Protein AF-0000000074026640 (afdb_homodimer)

Structure (mmCIF, N/CA/C/O backbone):
data_AF-0000000074026640-model_v1
#
loop_
_entity.id
_entity.type
_entity.pdbx_description
1 polymer 'Winged helix-turn-helix DNA-binding'
#
loop_
_atom_site.group_PDB
_atom_site.id
_atom_site.type_symbol
_atom_site.label_atom_id
_atom_site.label_alt_id
_atom_site.label_comp_id
_atom_site.label_asym_id
_atom_site.label_entity_id
_atom_site.label_seq_id
_atom_site.pdbx_PDB_ins_code
_atom_site.Cartn_x
_atom_site.Cartn_y
_atom_site.Cartn_z
_atom_site.occupancy
_atom_site.B_iso_or_equiv
_atom_site.auth_seq_id
_atom_site.auth_comp_id
_atom_site.auth_asym_id
_atom_site.auth_atom_id
_atom_site.pdbx_PDB_model_num
ATOM 1 N N . MET A 1 1 ? -10.516 0.017 3.203 1 61.81 1 MET A N 1
ATOM 2 C CA . MET A 1 1 ? -10.031 1.392 3.289 1 61.81 1 MET A CA 1
ATOM 3 C C . MET A 1 1 ? -10.75 2.154 4.395 1 61.81 1 MET A C 1
ATOM 5 O O . MET A 1 1 ? -11.93 1.908 4.66 1 61.81 1 MET A O 1
ATOM 9 N N . ASP A 1 2 ? -9.953 2.822 5.281 1 79 2 ASP A N 1
ATOM 10 C CA . ASP A 1 2 ? -10.562 3.553 6.387 1 79 2 ASP A CA 1
ATOM 11 C C . ASP A 1 2 ? -11.367 4.746 5.871 1 79 2 ASP A C 1
ATOM 13 O O . ASP A 1 2 ? -10.797 5.75 5.445 1 79 2 ASP A O 1
ATOM 17 N N . LYS A 1 3 ? -12.695 4.566 5.668 1 86.69 3 LYS A N 1
ATOM 18 C CA . LYS A 1 3 ? -13.648 5.547 5.164 1 86.69 3 LYS A CA 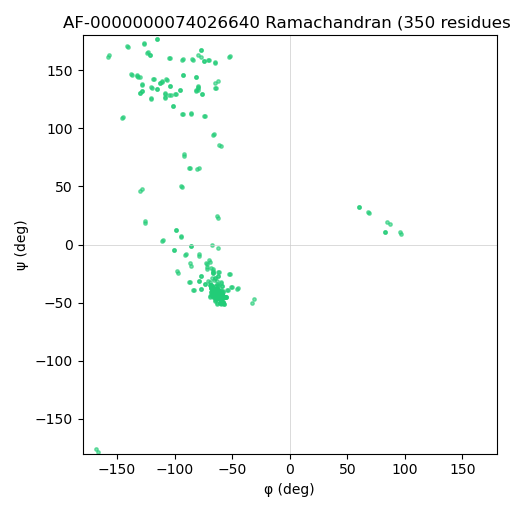1
ATOM 19 C C . LYS A 1 3 ? -13.539 6.863 5.93 1 86.69 3 LYS A C 1
ATOM 21 O O . LYS A 1 3 ? -13.656 7.941 5.34 1 86.69 3 LYS A O 1
ATOM 26 N N . GLU A 1 4 ? -13.305 6.727 7.141 1 92.06 4 GLU A N 1
ATOM 27 C CA . GLU A 1 4 ? -13.18 7.926 7.965 1 92.06 4 GLU A CA 1
ATOM 28 C C . GLU A 1 4 ? -11.945 8.742 7.57 1 92.06 4 GLU A C 1
ATOM 30 O O . GLU A 1 4 ? -12 9.969 7.535 1 92.06 4 GLU A O 1
ATOM 35 N N . TYR A 1 5 ? -10.922 7.992 7.25 1 93.94 5 TYR A N 1
ATOM 36 C CA . TYR A 1 5 ? -9.711 8.672 6.812 1 93.94 5 TYR A CA 1
ATOM 37 C C . TYR A 1 5 ? -9.969 9.484 5.547 1 93.94 5 TYR A C 1
ATOM 39 O O . TYR A 1 5 ? -9.57 10.648 5.457 1 93.94 5 TYR A O 1
ATOM 47 N N . ILE A 1 6 ? -10.625 8.898 4.621 1 92.88 6 ILE A N 1
ATOM 48 C CA . ILE A 1 6 ? -10.867 9.547 3.338 1 92.88 6 ILE A CA 1
ATOM 49 C C . ILE A 1 6 ? -11.719 10.797 3.541 1 92.88 6 ILE A C 1
ATOM 51 O O . ILE A 1 6 ? -11.453 11.836 2.932 1 92.88 6 ILE A O 1
ATOM 55 N N . ILE A 1 7 ? -12.625 10.672 4.383 1 95.88 7 ILE A N 1
ATOM 56 C CA . ILE A 1 7 ? -13.5 11.805 4.648 1 95.88 7 ILE A CA 1
ATOM 57 C C . ILE A 1 7 ? -12.695 12.945 5.266 1 95.88 7 ILE A C 1
ATOM 59 O O . ILE A 1 7 ? -12.789 14.094 4.816 1 95.88 7 ILE A O 1
ATOM 63 N N . LEU A 1 8 ? -11.906 12.609 6.254 1 96.62 8 LEU A N 1
ATOM 64 C CA . LEU A 1 8 ? -11.078 13.625 6.898 1 96.62 8 LEU A CA 1
ATOM 65 C C . LEU A 1 8 ? -10.125 14.266 5.898 1 96.62 8 LEU A C 1
ATOM 67 O O . LEU A 1 8 ? -9.938 15.484 5.902 1 96.62 8 LEU A O 1
ATOM 71 N N . GLU A 1 9 ? -9.602 13.43 5.07 1 95.12 9 GLU A N 1
ATOM 72 C CA . GLU A 1 9 ? -8.648 13.898 4.07 1 95.12 9 GLU A CA 1
ATOM 73 C C . GLU A 1 9 ? -9.32 14.828 3.059 1 95.12 9 GLU A C 1
ATOM 75 O O . GLU A 1 9 ? -8.789 15.891 2.738 1 95.12 9 GLU A O 1
ATOM 80 N N . LYS A 1 10 ? -10.461 14.453 2.59 1 96 10 LYS A N 1
ATOM 81 C CA . LYS A 1 10 ? -11.156 15.227 1.562 1 96 10 LYS A CA 1
ATOM 82 C C . LYS A 1 10 ? -11.648 16.562 2.113 1 96 10 LYS A C 1
ATOM 84 O O . LYS A 1 10 ? -11.562 17.594 1.433 1 96 10 LYS A O 1
ATOM 89 N N . ILE A 1 11 ? -12.086 16.562 3.34 1 96.62 11 ILE A N 1
ATOM 90 C CA . ILE A 1 11 ? -12.523 17.797 3.982 1 96.62 11 ILE A CA 1
ATOM 91 C C . ILE A 1 11 ? -11.336 18.719 4.18 1 96.62 11 ILE A C 1
ATOM 93 O O . ILE A 1 11 ? -11.438 19.938 3.969 1 96.62 11 ILE A O 1
ATOM 97 N N . ASN A 1 12 ? -10.281 18.094 4.609 1 95.69 12 ASN A N 1
ATOM 98 C CA . ASN A 1 12 ? -9.07 18.891 4.801 1 95.69 12 ASN A CA 1
ATOM 99 C C . ASN A 1 12 ? -8.633 19.562 3.5 1 95.69 12 ASN A C 1
ATOM 101 O O . ASN A 1 12 ? -8.133 20.688 3.514 1 95.69 12 ASN A O 1
ATOM 105 N N . GLU A 1 13 ? -8.797 18.938 2.404 1 94.12 13 GLU A N 1
ATOM 106 C CA . GLU A 1 13 ? -8.383 19.422 1.091 1 94.12 13 GLU A CA 1
ATOM 107 C C . GLU A 1 13 ? -9.352 20.484 0.565 1 94.12 13 GLU A C 1
ATOM 109 O O . GLU A 1 13 ? -8.945 21.406 -0.138 1 94.12 13 GLU A O 1
ATOM 114 N N . ASN A 1 14 ? -10.555 20.219 0.846 1 95.38 14 ASN A N 1
ATOM 115 C CA . ASN A 1 14 ? -11.602 21.109 0.341 1 95.38 14 ASN A CA 1
ATOM 116 C C . ASN A 1 14 ? -12.758 21.234 1.33 1 95.38 14 ASN A C 1
ATOM 118 O O . ASN A 1 14 ? -13.625 20.359 1.391 1 95.38 14 ASN A O 1
ATOM 122 N N . GLN A 1 15 ? -12.867 22.375 1.933 1 95.56 15 GLN A N 1
ATOM 123 C CA . GLN A 1 15 ? -13.867 22.609 2.977 1 95.56 15 GLN A CA 1
ATOM 124 C C . GLN A 1 15 ? -15.273 22.688 2.389 1 95.56 15 GLN A C 1
ATOM 126 O O . GLN A 1 15 ? -16.266 22.531 3.107 1 95.56 15 GLN A O 1
ATOM 131 N N . ASN A 1 16 ? -15.359 22.938 1.126 1 95.31 16 ASN A N 1
ATOM 132 C CA . ASN A 1 16 ? -16.656 23.156 0.497 1 95.31 16 ASN A CA 1
ATOM 133 C C . ASN A 1 16 ? -17.156 21.891 -0.206 1 95.31 16 ASN A C 1
ATOM 135 O O . ASN A 1 16 ? -18.078 21.938 -1.009 1 95.31 16 ASN A O 1
ATOM 139 N N . ILE A 1 17 ? -16.531 20.844 0.076 1 95.75 17 ILE A N 1
ATOM 140 C CA . ILE A 1 17 ? -16.922 19.594 -0.555 1 95.75 17 ILE A CA 1
ATOM 141 C C . ILE A 1 17 ? -18.328 19.203 -0.106 1 95.75 17 ILE A C 1
ATOM 143 O O . ILE A 1 17 ? -18.672 19.312 1.075 1 95.75 17 ILE A O 1
ATOM 147 N N . SER A 1 18 ? -19.156 18.797 -1.006 1 94.25 18 SER A N 1
ATOM 148 C CA . SER A 1 18 ? -20.516 18.391 -0.689 1 94.25 18 SER A CA 1
ATOM 149 C C . SER A 1 18 ? -20.578 16.938 -0.251 1 94.25 18 SER A C 1
ATOM 151 O O . SER A 1 18 ? -19.641 16.172 -0.5 1 94.25 18 SER A O 1
ATOM 153 N N . GLN A 1 19 ? -21.672 16.594 0.451 1 94.69 19 GLN A N 1
ATOM 154 C CA . GLN A 1 19 ? -21.859 15.211 0.854 1 94.69 19 GLN A CA 1
ATOM 155 C C . GLN A 1 19 ? -21.906 14.289 -0.36 1 94.69 19 GLN A C 1
ATOM 157 O O . GLN A 1 19 ? -21.438 13.148 -0.306 1 94.69 19 GLN A O 1
ATOM 162 N N . ARG A 1 20 ? -22.422 14.789 -1.452 1 95.06 20 ARG A N 1
ATOM 163 C CA . ARG A 1 20 ? -22.5 14 -2.68 1 95.06 20 ARG A CA 1
ATOM 164 C C . ARG A 1 20 ? -21.125 13.742 -3.256 1 95.06 20 ARG A C 1
ATOM 166 O O . ARG A 1 20 ? -20.828 12.633 -3.709 1 95.06 20 ARG A O 1
ATOM 173 N N . GLN A 1 21 ? -20.312 14.727 -3.264 1 95.75 21 GLN A N 1
ATOM 174 C CA . GLN A 1 21 ? -18.938 14.562 -3.729 1 95.75 21 GLN A CA 1
ATOM 175 C C . GLN A 1 21 ? -18.172 13.586 -2.844 1 95.75 21 GLN A C 1
ATOM 177 O O . GLN A 1 21 ? -17.391 12.781 -3.342 1 95.75 21 GLN A O 1
ATOM 182 N N . LEU A 1 22 ? -18.359 13.664 -1.585 1 95.81 22 LEU A N 1
ATOM 183 C CA . LEU A 1 22 ? -17.734 12.727 -0.655 1 95.81 22 LEU A CA 1
ATOM 184 C C . LEU A 1 22 ? -18.156 11.297 -0.956 1 95.81 22 LEU A C 1
ATOM 186 O O . LEU A 1 22 ? -17.328 10.383 -0.934 1 95.81 22 LEU A O 1
ATOM 190 N N . ALA A 1 23 ? -19.438 11.148 -1.219 1 95.44 23 ALA A N 1
ATOM 191 C CA . ALA A 1 23 ? -19.969 9.828 -1.565 1 95.44 23 ALA A CA 1
ATOM 192 C C . ALA A 1 23 ? -19.281 9.281 -2.811 1 95.44 23 ALA A C 1
ATOM 194 O O . ALA A 1 23 ? -18.844 8.125 -2.824 1 95.44 23 ALA A O 1
ATOM 195 N N . GLN A 1 24 ? -19.109 10.086 -3.781 1 93.62 24 GLN A N 1
ATOM 196 C CA . GLN A 1 24 ? -18.453 9.688 -5.027 1 93.62 24 GLN A CA 1
ATOM 197 C C . GLN A 1 24 ? -17 9.312 -4.789 1 93.62 24 GLN A C 1
ATOM 199 O O . GLN A 1 24 ? -16.531 8.289 -5.285 1 93.62 24 GLN A O 1
ATOM 204 N N . LYS A 1 25 ? -16.359 10.031 -3.984 1 90.62 25 LYS A N 1
ATOM 205 C CA . LYS A 1 25 ? -14.922 9.844 -3.768 1 90.62 25 LYS A CA 1
ATOM 206 C C . LYS A 1 25 ? -14.656 8.633 -2.877 1 90.62 25 LYS A C 1
ATOM 208 O O . LYS A 1 25 ? -13.594 8.008 -2.979 1 90.62 25 LYS A O 1
ATOM 213 N N . THR A 1 26 ? -15.602 8.305 -2.039 1 89.88 26 THR A N 1
ATOM 214 C CA . THR A 1 26 ? -15.398 7.207 -1.1 1 89.88 26 THR A CA 1
ATOM 215 C C . THR A 1 26 ? -16.016 5.922 -1.63 1 89.88 26 THR A C 1
ATOM 217 O O . THR A 1 26 ? -15.719 4.828 -1.146 1 89.88 26 THR A O 1
ATOM 220 N N . GLY A 1 27 ? -16.984 6.066 -2.486 1 87.88 27 GLY A N 1
ATOM 221 C CA . GLY A 1 27 ? -17.75 4.922 -2.965 1 87.88 27 GLY A CA 1
ATOM 222 C C . GLY A 1 27 ? -18.859 4.504 -2.023 1 87.88 27 GLY A C 1
ATOM 223 O O . GLY A 1 27 ? -19.438 3.424 -2.172 1 87.88 27 GLY A O 1
ATOM 224 N N . LEU A 1 28 ? -19.125 5.289 -1.075 1 91.5 28 LEU A N 1
ATOM 225 C CA . LEU A 1 28 ? -20.203 5.023 -0.127 1 91.5 28 LEU A CA 1
ATOM 226 C C . LEU A 1 28 ? -21.5 5.684 -0.582 1 91.5 28 LEU A C 1
ATOM 228 O O . LEU A 1 28 ? -21.484 6.594 -1.41 1 91.5 28 LEU A O 1
ATOM 232 N N . SER A 1 29 ? -22.516 5.152 -0.038 1 94.12 29 SER A N 1
ATOM 233 C CA . SER A 1 29 ? -23.812 5.781 -0.317 1 94.12 29 SER A CA 1
ATOM 234 C C . SER A 1 29 ? -23.922 7.129 0.386 1 94.12 29 SER A C 1
ATOM 236 O O . SER A 1 29 ? -23.219 7.395 1.357 1 94.12 29 SER A O 1
ATOM 238 N N . LEU A 1 30 ? -24.828 7.926 -0.165 1 95.31 30 LEU A N 1
ATOM 239 C CA . LEU A 1 30 ? -25.109 9.203 0.473 1 95.31 30 LEU A CA 1
ATOM 240 C C . LEU A 1 30 ? -25.562 9.008 1.914 1 95.31 30 LEU A C 1
ATOM 242 O O . LEU A 1 30 ? -25.188 9.773 2.801 1 95.31 30 LEU A O 1
ATOM 246 N N . GLY A 1 31 ? -26.359 8.039 2.137 1 96.56 31 GLY A N 1
ATOM 247 C CA . GLY A 1 31 ? -26.828 7.723 3.48 1 96.56 31 GLY A CA 1
ATOM 248 C C . GLY A 1 31 ? -25.688 7.406 4.438 1 96.56 31 GLY A C 1
ATOM 249 O O . GLY A 1 31 ? -25.672 7.879 5.574 1 96.56 31 GLY A O 1
ATOM 250 N N . SER A 1 32 ? -24.75 6.668 3.98 1 94.62 32 SER A N 1
ATOM 251 C CA . SER A 1 32 ? -23.594 6.305 4.793 1 94.62 32 SER A CA 1
ATOM 252 C C . SER A 1 32 ? -22.75 7.527 5.121 1 94.62 32 SER A C 1
ATOM 254 O O . SER A 1 32 ? -22.266 7.668 6.242 1 94.62 32 SER A O 1
ATOM 256 N N . ILE A 1 33 ? -22.578 8.352 4.152 1 96.69 33 ILE A N 1
ATOM 257 C CA . ILE A 1 33 ? -21.797 9.57 4.34 1 96.69 33 ILE A CA 1
ATOM 258 C C . ILE A 1 33 ? -22.453 10.445 5.402 1 96.69 33 ILE A C 1
ATOM 260 O O . ILE A 1 33 ? -21.781 10.961 6.301 1 96.69 33 ILE A O 1
ATOM 264 N N . ASN A 1 34 ? -23.75 10.594 5.32 1 95.81 34 ASN A N 1
ATOM 265 C CA . ASN A 1 34 ? -24.484 11.398 6.297 1 95.81 34 ASN A CA 1
ATOM 266 C C . ASN A 1 34 ? -24.297 10.875 7.715 1 95.81 34 ASN A C 1
ATOM 268 O O . ASN A 1 34 ? -24.047 11.641 8.641 1 95.81 34 ASN A O 1
ATOM 272 N N . ILE A 1 35 ? -24.391 9.672 7.754 1 96.62 35 ILE A N 1
ATOM 273 C CA . ILE A 1 35 ? -24.266 9.039 9.062 1 96.62 35 ILE A CA 1
ATOM 274 C C . ILE A 1 35 ? -22.844 9.25 9.602 1 96.62 35 ILE A C 1
ATOM 276 O O . ILE A 1 35 ? -22.672 9.617 10.766 1 96.62 35 ILE A O 1
ATOM 280 N N . LEU A 1 36 ? -21.859 9.07 8.805 1 96.5 36 LEU A N 1
ATOM 281 C CA . LEU A 1 36 ? -20.469 9.203 9.211 1 96.5 36 LEU A CA 1
ATOM 282 C C . LEU A 1 36 ? -20.141 10.648 9.578 1 96.5 36 LEU A C 1
ATOM 284 O O . LEU A 1 36 ? -19.453 10.898 10.57 1 96.5 36 LEU A O 1
ATOM 288 N N . LEU A 1 37 ? -20.641 11.523 8.789 1 97.19 37 LEU A N 1
ATOM 289 C CA . LEU A 1 37 ? -20.391 12.93 9.07 1 97.19 37 LEU A CA 1
ATOM 290 C C . LEU A 1 37 ? -21 13.336 10.406 1 97.19 37 LEU A C 1
ATOM 292 O O . LEU A 1 37 ? -20.359 14.016 11.211 1 97.19 37 LEU A O 1
ATOM 296 N N . LYS A 1 38 ? -22.188 12.938 10.617 1 97.06 38 LYS A N 1
ATOM 297 C CA . LYS A 1 38 ? -22.844 13.242 11.891 1 97.06 38 LYS A CA 1
ATOM 298 C C . LYS A 1 38 ? -22.062 12.672 13.062 1 97.06 38 LYS A C 1
ATOM 300 O O . LYS A 1 38 ? -21.875 13.344 14.078 1 97.06 38 LYS A O 1
ATOM 305 N N . LYS A 1 39 ? -21.641 11.508 12.891 1 97.75 39 LYS A N 1
ATOM 306 C CA . LYS A 1 39 ? -20.828 10.859 13.922 1 97.75 39 LYS A CA 1
ATOM 307 C C . LYS A 1 39 ? -19.547 11.648 14.188 1 97.75 39 LYS A C 1
ATOM 309 O O . LYS A 1 39 ? -19.203 11.898 15.344 1 97.75 39 LYS A O 1
ATOM 314 N N . MET A 1 40 ? -18.891 12.078 13.156 1 98 40 MET A N 1
ATOM 315 C CA . MET A 1 40 ? -17.594 12.766 13.266 1 98 40 MET A CA 1
ATOM 316 C C . MET A 1 40 ? -17.781 14.156 13.859 1 98 40 MET A C 1
ATOM 318 O O . MET A 1 40 ? -16.922 14.648 14.586 1 98 40 MET A O 1
ATOM 322 N N . ILE A 1 41 ? -18.891 14.734 13.594 1 97.81 41 ILE A N 1
ATOM 323 C CA . ILE A 1 41 ? -19.234 16.016 14.195 1 97.81 41 ILE A CA 1
ATOM 324 C C . ILE A 1 41 ? -19.5 15.844 15.688 1 97.81 41 ILE A C 1
ATOM 326 O O . ILE A 1 41 ? -18.984 16.594 16.516 1 97.81 41 ILE A O 1
ATOM 330 N N . LYS A 1 42 ? -20.25 14.828 15.961 1 97.88 42 LYS A N 1
ATOM 331 C CA . LYS A 1 42 ? -20.578 14.531 17.359 1 97.88 42 LYS A CA 1
ATOM 332 C C . LYS A 1 42 ? -19.312 14.211 18.156 1 97.88 42 LYS A C 1
ATOM 334 O O . LYS A 1 42 ? -19.203 14.594 19.328 1 97.88 42 LYS A O 1
ATOM 339 N N . GLU A 1 43 ? -18.375 13.57 17.516 1 97.56 43 GLU A N 1
ATOM 340 C CA . GLU A 1 43 ? -17.125 13.195 18.156 1 97.56 43 GLU A CA 1
ATOM 341 C C . GLU A 1 43 ? -16.172 14.383 18.25 1 97.56 43 GLU A C 1
ATOM 343 O O . GLU A 1 43 ? -15.102 14.281 18.859 1 97.56 43 GLU A O 1
ATOM 348 N N . GLY A 1 44 ? -16.516 15.469 17.625 1 97.88 44 GLY A N 1
ATOM 349 C CA . GLY A 1 44 ? -15.734 16.688 17.719 1 97.88 44 GLY A CA 1
ATOM 350 C C . GLY A 1 44 ? -14.578 16.734 16.734 1 97.88 44 GLY A C 1
ATOM 351 O O . GLY A 1 44 ? -13.625 17.5 16.922 1 97.88 44 GLY A O 1
ATOM 352 N N . LEU A 1 45 ? -14.578 15.945 15.68 1 98.19 45 LEU A N 1
ATOM 353 C CA . LEU A 1 45 ? -13.508 15.898 14.695 1 98.19 45 LEU A CA 1
ATOM 354 C C . LEU A 1 45 ? -13.727 16.938 13.602 1 98.19 45 LEU A C 1
ATOM 356 O O . LEU A 1 45 ? -12.758 17.453 13.023 1 98.19 45 LEU A O 1
ATOM 360 N N . ILE A 1 46 ? -14.992 17.203 13.312 1 98.31 46 ILE A N 1
ATOM 361 C CA . ILE A 1 46 ? -15.367 18.078 12.203 1 98.31 46 ILE A CA 1
ATOM 362 C C . ILE A 1 46 ? -16.328 19.156 12.703 1 98.31 46 ILE A C 1
ATOM 364 O O . ILE A 1 46 ? -17.203 18.875 13.539 1 98.31 46 ILE A O 1
ATOM 368 N N . LYS A 1 47 ? -16.109 20.328 12.258 1 97.75 47 LYS A N 1
ATOM 369 C CA . LYS A 1 47 ? -17.078 21.422 12.445 1 97.75 47 LYS A CA 1
ATOM 370 C C . LYS A 1 47 ? -17.797 21.75 11.141 1 97.75 47 LYS A C 1
ATOM 372 O O . LYS A 1 47 ? -17.188 21.75 10.07 1 97.75 47 LYS A O 1
ATOM 377 N N . VAL A 1 48 ? -19.109 22.047 11.312 1 96.19 48 VAL A N 1
ATOM 378 C CA . VAL A 1 48 ? -19.922 22.359 10.133 1 96.19 48 VAL A CA 1
ATOM 379 C C . VAL A 1 48 ? -20.484 23.766 10.25 1 96.19 48 VAL A C 1
ATOM 381 O O . VAL A 1 48 ? -20.891 24.203 11.336 1 96.19 48 VAL A O 1
ATOM 384 N N . GLU A 1 49 ? -20.391 24.453 9.203 1 95.38 49 GLU A N 1
ATOM 385 C CA . GLU A 1 49 ? -20.938 25.812 9.156 1 95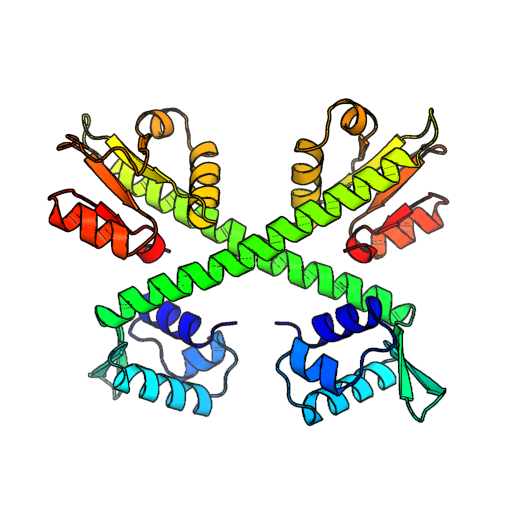.38 49 GLU A CA 1
ATOM 386 C C . GLU A 1 49 ? -21.812 26.016 7.922 1 95.38 49 GLU A C 1
ATOM 388 O O . GLU A 1 49 ? -21.5 25.5 6.844 1 95.38 49 GLU A O 1
ATOM 393 N N . ASN A 1 50 ? -22.812 26.781 8.203 1 93.75 50 ASN A N 1
ATOM 394 C CA . ASN A 1 50 ? -23.641 27.156 7.066 1 93.75 50 ASN A CA 1
ATOM 395 C C . ASN A 1 50 ? -23.016 28.281 6.25 1 93.75 50 ASN A C 1
ATOM 397 O O . ASN A 1 50 ? -22.516 29.25 6.812 1 93.75 50 ASN A O 1
ATOM 401 N N . ILE A 1 51 ? -23.062 28.047 4.945 1 92.25 51 ILE A N 1
ATOM 402 C CA . ILE A 1 51 ? -22.547 29.094 4.055 1 92.25 51 ILE A CA 1
ATOM 403 C C . ILE A 1 51 ? -23.641 29.484 3.061 1 92.25 51 ILE A C 1
ATOM 405 O O . ILE A 1 51 ? -24.672 28.812 2.953 1 92.25 51 ILE A O 1
ATOM 409 N N . PRO A 1 52 ? -23.469 30.578 2.414 1 90 52 PRO A N 1
ATOM 410 C CA . PRO A 1 52 ? -24.531 31.062 1.519 1 90 52 PRO A CA 1
ATOM 411 C C . PRO A 1 52 ? -24.969 30 0.517 1 90 52 PRO A C 1
ATOM 413 O O . PRO A 1 52 ? -24.234 29.047 0.247 1 90 52 PRO A O 1
ATOM 416 N N . ALA A 1 53 ? -26.172 30.219 -0.046 1 90.19 53 ALA A N 1
ATOM 417 C CA . ALA A 1 53 ? -26.781 29.375 -1.063 1 90.19 53 ALA A CA 1
ATOM 418 C C . ALA A 1 53 ? -27.188 28.016 -0.479 1 90.19 53 ALA A C 1
ATOM 420 O O . ALA A 1 53 ? -27.125 27 -1.169 1 90.19 53 ALA A O 1
ATOM 421 N N . ASN A 1 54 ? -27.453 28.109 0.833 1 87.81 54 ASN A N 1
ATOM 422 C CA . ASN A 1 54 ? -27.922 26.922 1.53 1 87.81 54 ASN A CA 1
ATOM 423 C C . ASN A 1 54 ? -26.906 25.781 1.456 1 87.81 54 ASN A C 1
ATOM 425 O O . ASN A 1 54 ? -27.266 24.625 1.237 1 87.81 54 ASN A O 1
ATOM 429 N N . ARG A 1 55 ? -25.641 26.188 1.423 1 90.44 55 ARG A N 1
ATOM 430 C CA . ARG A 1 55 ? -24.562 25.203 1.393 1 90.44 55 ARG A CA 1
ATOM 431 C C . ARG A 1 55 ? -23.891 25.094 2.756 1 90.44 55 ARG A C 1
ATOM 433 O O . ARG A 1 55 ? -24.125 25.906 3.645 1 90.44 55 ARG A O 1
ATOM 440 N N . VAL A 1 56 ? -23.234 24 2.914 1 94.06 56 VAL A N 1
ATOM 441 C CA . VAL A 1 56 ? -22.531 23.75 4.172 1 94.06 56 VAL A CA 1
ATOM 442 C C . VAL A 1 56 ? -21.031 23.609 3.91 1 94.06 56 VAL A C 1
ATOM 444 O O . VAL A 1 56 ? -20.625 23.125 2.854 1 94.06 56 VAL A O 1
ATOM 447 N N . ALA A 1 57 ? -20.266 24.141 4.84 1 96.69 57 ALA A N 1
ATOM 448 C CA . ALA A 1 57 ? -18.812 23.969 4.824 1 96.69 57 ALA A CA 1
ATOM 449 C C . ALA A 1 57 ? -18.359 23.109 6 1 96.69 57 ALA A C 1
ATOM 451 O O . ALA A 1 57 ? -18.906 23.203 7.102 1 96.69 57 ALA A O 1
ATOM 452 N N . TYR A 1 58 ? -17.422 22.234 5.68 1 97.62 58 TYR A N 1
ATOM 453 C CA . TYR A 1 58 ? -16.844 21.375 6.711 1 97.62 58 TYR A CA 1
ATOM 454 C C . TYR A 1 58 ? -15.398 21.75 6.996 1 97.62 58 TYR A C 1
ATOM 456 O O . TYR A 1 58 ? -14.633 22.031 6.074 1 97.62 58 TYR A O 1
ATOM 464 N N . MET A 1 59 ? -15.047 21.719 8.258 1 97.56 59 MET A N 1
ATOM 465 C CA . MET A 1 59 ? -13.664 21.984 8.656 1 97.56 59 MET A CA 1
ATOM 466 C C . MET A 1 59 ? -13.203 21 9.727 1 97.56 59 MET A C 1
ATOM 468 O O . MET A 1 59 ? -13.992 20.594 10.586 1 97.56 59 MET A O 1
ATOM 472 N N . LEU A 1 60 ? -11.945 20.703 9.625 1 97.69 60 LEU A N 1
ATOM 473 C CA . LEU A 1 60 ? -11.406 19.859 10.688 1 97.69 60 LEU A CA 1
ATOM 474 C C . LEU A 1 60 ? -11.109 20.688 11.938 1 97.69 60 LEU A C 1
ATOM 476 O O . LEU A 1 60 ? -10.625 21.812 11.844 1 97.69 60 LEU A O 1
ATOM 480 N N . THR A 1 61 ? -11.492 20.141 13.141 1 97.44 61 THR A N 1
ATOM 481 C CA . THR A 1 61 ? -11.055 20.703 14.414 1 97.44 61 THR A CA 1
ATOM 482 C C . THR A 1 61 ? -9.609 20.312 14.719 1 97.44 61 THR A C 1
ATOM 484 O O . THR A 1 61 ? -9.031 19.484 14.016 1 97.44 61 THR A O 1
ATOM 487 N N . PRO A 1 62 ? -9.047 20.969 15.703 1 94.69 62 PRO A N 1
ATOM 488 C CA . PRO A 1 62 ? -7.723 20.484 16.109 1 94.69 62 PRO A CA 1
ATOM 489 C C . PRO A 1 62 ? -7.703 19 16.453 1 94.69 62 PRO A C 1
ATOM 491 O O . PRO A 1 62 ? -6.77 18.281 16.062 1 94.69 62 PRO A O 1
ATOM 494 N N . LYS A 1 63 ? -8.703 18.594 17.062 1 96.12 63 LYS A N 1
ATOM 495 C CA . LYS A 1 63 ? -8.844 17.156 17.344 1 96.12 63 LYS A CA 1
ATOM 496 C C . LYS A 1 63 ? -8.945 16.344 16.047 1 96.12 63 LYS A C 1
ATOM 498 O O . LYS A 1 63 ? -8.375 15.266 15.953 1 96.12 63 LYS A O 1
ATOM 503 N N . GLY A 1 64 ? -9.641 16.859 15.086 1 96.75 64 GLY A N 1
ATOM 504 C CA . GLY A 1 64 ? -9.789 16.219 13.789 1 96.75 64 GLY A CA 1
ATOM 505 C C . GLY A 1 64 ? -8.484 16.109 13.023 1 96.75 64 GLY A C 1
ATOM 506 O O . GLY A 1 64 ? -8.242 15.102 12.344 1 96.75 64 GLY A O 1
ATOM 507 N N . MET A 1 65 ? -7.703 17.109 13.203 1 94.81 65 MET A N 1
ATOM 508 C CA . MET A 1 65 ? -6.406 17.109 12.539 1 94.81 65 MET A CA 1
ATOM 509 C C . MET A 1 65 ? -5.492 16.031 13.109 1 94.81 65 MET A C 1
ATOM 511 O O . MET A 1 65 ? -4.793 15.352 12.367 1 94.81 65 MET A O 1
ATOM 515 N N . VAL A 1 66 ? -5.539 15.93 14.359 1 94 66 VAL A N 1
ATOM 516 C CA . VAL A 1 66 ? -4.75 14.898 15.031 1 94 66 VAL A CA 1
ATOM 517 C C . VAL A 1 66 ? -5.234 13.516 14.609 1 94 66 VAL A C 1
ATOM 519 O O . VAL A 1 66 ? -4.426 12.641 14.281 1 94 66 VAL A O 1
ATOM 522 N N . GLU A 1 67 ? -6.523 13.359 14.562 1 95.31 67 GLU A N 1
ATOM 523 C CA . GLU A 1 67 ? -7.098 12.086 14.148 1 95.31 67 GLU A CA 1
ATOM 524 C C . GLU A 1 67 ? -6.746 11.766 12.703 1 95.31 67 GLU A C 1
ATOM 526 O O . GLU A 1 67 ? -6.418 10.625 12.375 1 95.31 67 GLU A O 1
ATOM 531 N N . LYS A 1 68 ? -6.809 12.766 11.875 1 95.75 68 LYS A N 1
ATOM 532 C CA . LYS A 1 68 ? -6.414 12.57 10.484 1 95.75 68 LYS A CA 1
ATOM 533 C C . LYS A 1 68 ? -4.965 12.094 10.391 1 95.75 68 LYS A C 1
ATOM 535 O O . LYS A 1 68 ? -4.664 11.164 9.641 1 95.75 68 LYS A O 1
ATOM 540 N N . ALA A 1 69 ? -4.094 12.695 11.156 1 95.19 69 ALA A N 1
ATOM 541 C CA . ALA A 1 69 ? -2.684 12.32 11.148 1 95.19 69 ALA A CA 1
ATOM 542 C C . ALA A 1 69 ? -2.498 10.875 11.594 1 95.19 69 ALA A C 1
ATOM 544 O O . ALA A 1 69 ? -1.738 10.117 10.977 1 95.19 69 ALA A O 1
ATOM 545 N N . ASN A 1 70 ? -3.195 10.531 12.633 1 94.56 70 ASN A N 1
ATOM 546 C CA . ASN A 1 70 ? -3.109 9.164 13.141 1 94.56 70 ASN A CA 1
ATOM 547 C C . ASN A 1 70 ? -3.605 8.148 12.117 1 94.56 70 ASN A C 1
ATOM 549 O O . ASN A 1 70 ? -2.977 7.109 11.914 1 94.56 70 ASN A O 1
ATOM 553 N N . LYS A 1 71 ? -4.684 8.484 11.539 1 95.19 71 LYS A N 1
ATOM 554 C CA . LYS A 1 71 ? -5.242 7.586 10.531 1 95.19 71 LYS A CA 1
ATOM 555 C C . LYS A 1 71 ? -4.352 7.535 9.289 1 95.19 71 LYS A C 1
ATOM 557 O O . LYS A 1 71 ? -4.25 6.496 8.633 1 95.19 71 LYS A O 1
ATOM 562 N N . THR A 1 72 ? -3.756 8.672 8.984 1 95.69 72 THR A N 1
ATOM 563 C CA . THR A 1 72 ? -2.789 8.703 7.891 1 95.69 72 THR A CA 1
ATOM 564 C C . THR A 1 72 ? -1.646 7.727 8.156 1 95.69 72 THR A C 1
ATOM 566 O O . THR A 1 72 ? -1.256 6.961 7.27 1 95.69 72 THR A O 1
ATOM 569 N N . TYR A 1 73 ? -1.173 7.746 9.32 1 96.06 73 TYR A N 1
ATOM 570 C CA . TYR A 1 73 ? -0.104 6.832 9.703 1 96.06 73 TYR A CA 1
ATOM 571 C C . TYR A 1 73 ? -0.53 5.383 9.5 1 96.06 73 TYR A C 1
ATOM 573 O O . TYR A 1 73 ? 0.199 4.594 8.891 1 96.06 73 TYR A O 1
ATOM 581 N N . THR A 1 74 ? -1.674 5.078 10.016 1 95.81 74 THR A N 1
ATOM 582 C CA . THR A 1 74 ? -2.18 3.715 9.914 1 95.81 74 THR A CA 1
ATOM 583 C C . THR A 1 74 ? -2.34 3.305 8.453 1 95.81 74 THR A C 1
ATOM 585 O O . THR A 1 74 ? -2 2.18 8.078 1 95.81 74 THR A O 1
ATOM 588 N N . TYR A 1 75 ? -2.803 4.258 7.734 1 95.06 75 TYR A N 1
ATOM 589 C CA . TYR A 1 75 ? -3.01 4.047 6.309 1 95.06 75 TYR A CA 1
ATOM 590 C C . TYR A 1 75 ? -1.69 3.762 5.602 1 95.06 75 TYR A C 1
ATOM 592 O O . TYR A 1 75 ? -1.562 2.762 4.891 1 95.06 75 TYR A O 1
ATOM 600 N N . ILE A 1 76 ? -0.75 4.527 5.77 1 96.06 76 ILE A N 1
ATOM 601 C CA . ILE A 1 76 ? 0.551 4.398 5.125 1 96.06 76 ILE A CA 1
ATOM 602 C C . ILE A 1 76 ? 1.251 3.135 5.617 1 96.06 76 ILE A C 1
ATOM 604 O O . ILE A 1 76 ? 1.842 2.396 4.828 1 96.06 76 ILE A O 1
ATOM 608 N N . LYS A 1 77 ? 1.183 2.938 6.922 1 96.31 77 LYS A N 1
ATOM 609 C CA . LYS A 1 77 ? 1.801 1.746 7.496 1 96.31 77 LYS A CA 1
ATOM 610 C C . LYS A 1 77 ? 1.267 0.477 6.84 1 96.31 77 LYS A C 1
ATOM 612 O O . LYS A 1 77 ? 2.035 -0.429 6.512 1 96.31 77 LYS A O 1
ATOM 617 N N . HIS A 1 78 ? 0.006 0.435 6.68 1 95.12 78 HIS A N 1
ATOM 618 C CA . HIS A 1 78 ? -0.605 -0.725 6.039 1 95.12 78 HIS A CA 1
ATOM 619 C C . HIS A 1 78 ? -0.085 -0.909 4.617 1 95.12 78 HIS A C 1
ATOM 621 O O . HIS A 1 78 ? 0.336 -2.006 4.242 1 95.12 78 HIS A O 1
ATOM 627 N N . HIS A 1 79 ? -0.122 0.159 3.838 1 96.06 79 HIS A N 1
ATOM 628 C CA . HIS A 1 79 ? 0.333 0.073 2.453 1 96.06 79 HIS A CA 1
ATOM 629 C C . HIS A 1 79 ? 1.816 -0.27 2.381 1 96.06 79 HIS A C 1
ATOM 631 O O . HIS A 1 79 ? 2.236 -1.053 1.526 1 96.06 79 HIS A O 1
ATOM 637 N N . TYR A 1 80 ? 2.559 0.272 3.252 1 96.94 80 TYR A N 1
ATOM 638 C CA . TYR A 1 80 ? 3.986 -0.016 3.318 1 96.94 80 TYR A CA 1
ATOM 639 C C . TYR A 1 80 ? 4.23 -1.488 3.625 1 96.94 80 TYR A C 1
ATOM 641 O O . TYR A 1 80 ? 5.086 -2.125 3.002 1 96.94 80 TYR A O 1
ATOM 649 N N . THR A 1 81 ? 3.52 -1.98 4.574 1 96.56 81 THR A N 1
ATOM 650 C CA . THR A 1 81 ? 3.686 -3.369 4.988 1 96.56 81 THR A CA 1
ATOM 651 C C . THR A 1 81 ? 3.398 -4.32 3.83 1 96.56 81 THR A C 1
ATOM 653 O O . THR A 1 81 ? 4.137 -5.281 3.611 1 96.56 81 THR A O 1
ATOM 656 N N . VAL A 1 82 ? 2.355 -4.004 3.084 1 95.75 82 VAL A N 1
ATOM 657 C CA . VAL A 1 82 ? 2.004 -4.832 1.938 1 95.75 82 VAL A CA 1
ATOM 658 C C . VAL A 1 82 ? 3.152 -4.84 0.932 1 95.75 82 VAL A C 1
ATOM 660 O O . VAL A 1 82 ? 3.568 -5.902 0.462 1 95.75 82 VAL A O 1
ATOM 663 N N . ILE A 1 83 ? 3.674 -3.67 0.666 1 97.12 83 ILE A N 1
ATOM 664 C CA . ILE A 1 83 ? 4.738 -3.549 -0.325 1 97.12 83 ILE A CA 1
ATOM 665 C C . ILE A 1 83 ? 6.004 -4.23 0.19 1 97.12 83 ILE A C 1
ATOM 667 O O . ILE A 1 83 ? 6.684 -4.938 -0.559 1 97.12 83 ILE A O 1
ATOM 671 N N . HIS A 1 84 ? 6.281 -4.062 1.442 1 96.12 84 HIS A N 1
ATOM 672 C CA . HIS A 1 84 ? 7.457 -4.688 2.043 1 96.12 84 HIS A CA 1
ATOM 673 C C . HIS A 1 84 ? 7.348 -6.211 2.012 1 96.12 84 HIS A C 1
ATOM 675 O O . HIS A 1 84 ? 8.297 -6.898 1.64 1 96.12 84 HIS A O 1
ATOM 681 N N . GLU A 1 85 ? 6.242 -6.723 2.393 1 96.38 85 GLU A N 1
ATOM 682 C CA . GLU A 1 85 ? 6.027 -8.164 2.369 1 96.38 85 GLU A CA 1
ATOM 683 C C . GLU A 1 85 ? 6.102 -8.711 0.946 1 96.38 85 GLU A C 1
ATOM 685 O O . GLU A 1 85 ? 6.617 -9.812 0.724 1 96.38 85 GLU A O 1
ATOM 690 N N . THR A 1 86 ? 5.516 -7.973 0.021 1 97.44 86 THR A N 1
ATOM 691 C CA . THR A 1 86 ? 5.578 -8.391 -1.375 1 97.44 86 THR A CA 1
ATOM 692 C C . THR A 1 86 ? 7.023 -8.477 -1.852 1 97.44 86 THR A C 1
ATOM 694 O O . THR A 1 86 ? 7.406 -9.453 -2.504 1 97.44 86 THR A O 1
ATOM 697 N N . LYS A 1 87 ? 7.773 -7.484 -1.539 1 97 87 LYS A N 1
ATOM 698 C CA . LYS A 1 87 ? 9.188 -7.484 -1.893 1 97 87 LYS A CA 1
ATOM 699 C C . LYS A 1 87 ? 9.898 -8.711 -1.325 1 97 87 LYS A C 1
ATOM 701 O O . LYS A 1 87 ? 10.695 -9.344 -2.018 1 97 87 LYS A O 1
ATOM 706 N N . GLU A 1 88 ? 9.602 -8.984 -0.039 1 97 88 GLU A N 1
ATOM 707 C CA . GLU A 1 88 ? 10.203 -10.148 0.601 1 97 88 GLU A CA 1
ATOM 708 C C . GLU A 1 88 ? 9.789 -11.445 -0.097 1 97 88 GLU A C 1
ATOM 710 O O . GLU A 1 88 ? 10.602 -12.344 -0.277 1 97 88 GLU A O 1
ATOM 715 N N . LYS A 1 89 ? 8.57 -11.539 -0.472 1 97.25 89 LYS A N 1
ATOM 716 C CA . LYS A 1 89 ? 8.094 -12.711 -1.197 1 97.25 89 LYS A CA 1
ATOM 717 C C . LYS A 1 89 ? 8.812 -12.859 -2.537 1 97.25 89 LYS A C 1
ATOM 719 O O . LYS A 1 89 ? 9.203 -13.969 -2.918 1 97.25 89 LYS A O 1
ATOM 724 N N . ILE A 1 90 ? 8.953 -11.75 -3.238 1 97.62 90 ILE A N 1
ATOM 725 C CA . ILE A 1 90 ? 9.656 -11.766 -4.52 1 97.62 90 ILE A CA 1
ATOM 726 C C . ILE A 1 90 ? 11.094 -12.25 -4.316 1 97.62 90 ILE A C 1
ATOM 728 O O . ILE A 1 90 ? 11.57 -13.117 -5.051 1 97.62 90 ILE A O 1
ATOM 732 N N . LYS A 1 91 ? 11.711 -11.695 -3.326 1 97.06 91 LYS A N 1
ATOM 733 C CA . LYS A 1 91 ? 13.078 -12.094 -3.008 1 97.06 91 LYS A CA 1
ATOM 734 C C . LYS A 1 91 ? 13.18 -13.594 -2.768 1 97.06 91 LYS A C 1
ATOM 736 O O . LYS A 1 91 ? 14.078 -14.258 -3.285 1 97.06 91 LYS A O 1
ATOM 741 N N . ASN A 1 92 ? 12.266 -14.086 -2.031 1 97 92 ASN A N 1
ATOM 742 C CA . ASN A 1 92 ? 12.25 -15.516 -1.718 1 97 92 ASN A CA 1
ATOM 743 C C . ASN A 1 92 ? 12.031 -16.359 -2.969 1 97 92 ASN A C 1
ATOM 745 O O . ASN A 1 92 ? 12.656 -17.406 -3.131 1 97 92 ASN A O 1
ATOM 749 N N . VAL A 1 93 ? 11.133 -15.945 -3.785 1 96.69 93 VAL A N 1
ATOM 750 C CA . VAL A 1 93 ? 10.867 -16.656 -5.027 1 96.69 93 VAL A CA 1
ATOM 751 C C . VAL A 1 93 ? 12.133 -16.703 -5.879 1 96.69 93 VAL A C 1
ATOM 753 O O . VAL A 1 93 ? 12.523 -17.766 -6.379 1 96.69 93 VAL A O 1
ATOM 756 N N . LEU A 1 94 ? 12.789 -15.539 -6.051 1 96.44 94 LEU A N 1
ATOM 757 C CA . LEU A 1 94 ? 14.016 -15.461 -6.836 1 96.44 94 LEU A CA 1
ATOM 758 C C . LEU A 1 94 ? 15.102 -16.344 -6.234 1 96.44 94 LEU A C 1
ATOM 760 O O . LEU A 1 94 ? 15.781 -17.078 -6.957 1 96.44 94 LEU A O 1
ATOM 764 N N . TYR A 1 95 ? 15.164 -16.219 -4.941 1 95.25 95 TYR A N 1
ATOM 765 C CA . TYR A 1 95 ? 16.156 -17.016 -4.23 1 95.25 95 TYR A CA 1
ATOM 766 C C . TYR A 1 95 ? 15.945 -18.516 -4.496 1 95.25 95 TYR A C 1
ATOM 768 O O . TYR A 1 95 ? 16.891 -19.219 -4.844 1 95.25 95 TYR A O 1
ATOM 776 N N . ASN A 1 96 ? 14.75 -18.984 -4.344 1 95.5 96 ASN A N 1
ATOM 777 C CA . ASN A 1 96 ? 14.43 -20.391 -4.543 1 95.5 96 ASN A CA 1
ATOM 778 C C . ASN A 1 96 ? 14.719 -20.844 -5.973 1 95.5 96 ASN A C 1
ATOM 780 O O . ASN A 1 96 ? 15.234 -21.938 -6.191 1 95.5 96 ASN A O 1
ATOM 784 N N . GLN A 1 97 ? 14.391 -19.969 -6.941 1 94.31 97 GLN A N 1
ATOM 785 C CA . GLN A 1 97 ? 14.648 -20.312 -8.336 1 94.31 97 GLN A CA 1
ATOM 786 C C . GLN A 1 97 ? 16.141 -20.359 -8.625 1 94.31 97 GLN A C 1
ATOM 788 O O . GLN A 1 97 ? 16.609 -21.234 -9.352 1 94.31 97 GLN A O 1
ATOM 793 N N . LEU A 1 98 ? 16.875 -19.5 -8.055 1 93.81 98 LEU A N 1
ATOM 794 C CA . LEU A 1 98 ? 18.312 -19.438 -8.258 1 93.81 98 LEU A CA 1
ATOM 795 C C . LEU A 1 98 ? 19 -20.656 -7.66 1 93.81 98 LEU A C 1
ATOM 797 O O . LEU A 1 98 ? 19.984 -21.156 -8.219 1 93.81 98 LEU A O 1
ATOM 801 N N . GLU A 1 99 ? 18.484 -21.078 -6.551 1 91.81 99 GLU A N 1
ATOM 802 C CA . GLU A 1 99 ? 19.031 -22.25 -5.887 1 91.81 99 GLU A CA 1
ATOM 803 C C . GLU A 1 99 ? 18.828 -23.516 -6.723 1 91.81 99 GLU A C 1
ATOM 805 O O . GLU A 1 99 ? 19.625 -24.453 -6.66 1 91.81 99 GLU A O 1
ATOM 810 N N . GLU A 1 100 ? 17.797 -23.516 -7.449 1 90.12 100 GLU A N 1
ATOM 811 C CA . GLU A 1 100 ? 17.422 -24.688 -8.219 1 90.12 100 GLU A CA 1
ATOM 812 C C . GLU A 1 100 ? 18.141 -24.719 -9.57 1 90.12 100 GLU A C 1
ATOM 814 O O . GLU A 1 100 ? 18.172 -25.75 -10.25 1 90.12 100 GLU A O 1
ATOM 819 N N . LEU A 1 101 ? 18.656 -23.562 -9.977 1 87 101 LEU A N 1
ATOM 820 C CA . LEU A 1 101 ? 19.312 -23.469 -11.273 1 87 101 LEU A CA 1
ATOM 821 C C . LEU A 1 101 ? 20.547 -24.375 -11.328 1 87 101 LEU A C 1
ATOM 823 O O . LEU A 1 101 ? 21.266 -24.516 -10.328 1 87 101 LEU A O 1
ATOM 827 N N . GLN A 1 102 ? 20.781 -24.984 -12.359 1 81.94 102 GLN A N 1
ATOM 828 C CA . GLN A 1 1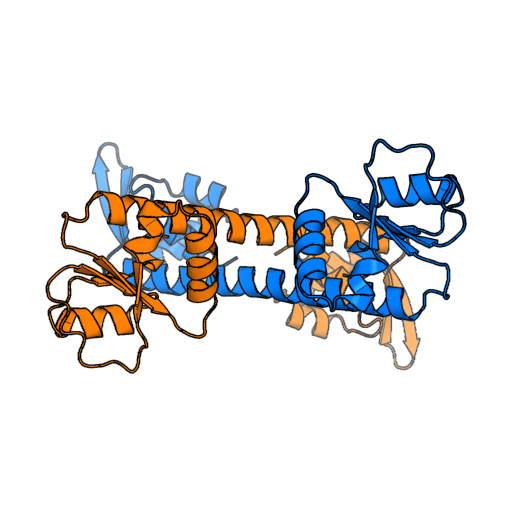02 ? 22.016 -25.734 -12.609 1 81.94 102 GLN A CA 1
ATOM 829 C C . GLN A 1 102 ? 23.156 -24.797 -13.008 1 81.94 102 GLN A C 1
ATOM 831 O O . GLN A 1 102 ? 22.922 -23.625 -13.336 1 81.94 102 GLN A O 1
ATOM 836 N N . ASP A 1 103 ? 24.375 -25.234 -12.938 1 75.69 103 ASP A N 1
ATOM 837 C CA . ASP A 1 103 ? 25.609 -24.453 -12.992 1 75.69 103 ASP A CA 1
ATOM 838 C C . ASP A 1 103 ? 25.641 -23.547 -14.219 1 75.69 103 ASP A C 1
ATOM 840 O O . ASP A 1 103 ? 26.109 -22.406 -14.148 1 75.69 103 ASP A O 1
ATOM 844 N N . GLU A 1 104 ? 24.953 -23.859 -15.281 1 81.31 104 GLU A N 1
ATOM 845 C CA . GLU A 1 104 ? 25.078 -23.016 -16.469 1 81.31 104 GLU A CA 1
ATOM 846 C C . GLU A 1 104 ? 23.797 -22.25 -16.734 1 81.31 104 GLU A C 1
ATOM 848 O O . GLU A 1 104 ? 23.75 -21.391 -17.625 1 81.31 104 GLU A O 1
ATOM 853 N N . GLU A 1 105 ? 22.953 -22.469 -15.836 1 88.44 105 GLU A N 1
ATOM 854 C CA . GLU A 1 105 ? 21.672 -21.812 -16.078 1 88.44 105 GLU A CA 1
ATOM 855 C C . GLU A 1 105 ? 21.594 -20.453 -15.414 1 88.44 105 GLU A C 1
ATOM 857 O O . GLU A 1 105 ? 22.234 -20.219 -14.375 1 88.44 105 GLU A O 1
ATOM 862 N N . LYS A 1 106 ? 20.906 -19.578 -16.078 1 91.5 106 LYS A N 1
ATOM 863 C CA . LYS A 1 106 ? 20.719 -18.234 -15.539 1 91.5 106 LYS A CA 1
ATOM 864 C C . LYS A 1 106 ? 19.25 -17.906 -15.367 1 91.5 106 LYS A C 1
ATOM 866 O O . LYS A 1 106 ? 18.375 -18.656 -15.836 1 91.5 106 LYS A O 1
ATOM 871 N N . LEU A 1 107 ? 19.016 -16.906 -14.594 1 93.88 107 LEU A N 1
ATOM 872 C CA . LEU A 1 107 ? 17.672 -16.359 -14.438 1 93.88 107 LEU A CA 1
ATOM 873 C C . LEU A 1 107 ? 17.5 -15.078 -15.258 1 93.88 107 LEU A C 1
ATOM 875 O O . LEU A 1 107 ? 18.25 -14.117 -15.078 1 93.88 107 LEU A O 1
ATOM 879 N N . TYR A 1 108 ? 16.578 -15.18 -16.156 1 92.56 108 TYR A N 1
ATOM 880 C CA . TYR A 1 108 ? 16.297 -14.039 -17.016 1 92.56 108 TYR A CA 1
ATOM 881 C C . TYR A 1 108 ? 15.016 -13.336 -16.594 1 92.56 108 TYR A C 1
ATOM 883 O O . TYR A 1 108 ? 14.016 -13.984 -16.281 1 92.56 108 TYR A O 1
ATOM 891 N N . ILE A 1 109 ? 15.062 -11.992 -16.578 1 93.94 109 ILE A N 1
ATOM 892 C CA . ILE A 1 109 ? 13.883 -11.258 -16.141 1 93.94 109 ILE A CA 1
ATOM 893 C C . ILE A 1 109 ? 13.547 -10.172 -17.156 1 93.94 109 ILE A C 1
ATOM 895 O O . ILE A 1 109 ? 14.422 -9.414 -17.578 1 93.94 109 ILE A O 1
ATOM 899 N N . VAL A 1 110 ? 12.281 -10.18 -17.516 1 90.88 110 VAL A N 1
ATOM 900 C CA . VAL A 1 110 ? 11.766 -9.125 -18.375 1 90.88 110 VAL A CA 1
ATOM 901 C C . VAL A 1 110 ? 11.18 -8 -17.531 1 90.88 110 VAL A C 1
ATOM 903 O O . VAL A 1 110 ? 10.133 -8.172 -16.891 1 90.88 110 VAL A O 1
ATOM 906 N N . PHE A 1 111 ? 11.82 -6.844 -17.562 1 91.69 111 PHE A N 1
ATOM 907 C CA . PHE A 1 111 ? 11.328 -5.703 -16.797 1 91.69 111 PHE A CA 1
ATOM 908 C C . PHE A 1 111 ? 10.469 -4.797 -17.672 1 91.69 111 PHE A C 1
ATOM 910 O O . PHE A 1 111 ? 10.805 -4.547 -18.828 1 91.69 111 PHE A O 1
ATOM 917 N N . LYS A 1 112 ? 9.398 -4.469 -17.109 1 91.19 112 LYS A N 1
ATOM 918 C CA . LYS A 1 112 ? 8.523 -3.492 -17.75 1 91.19 112 LYS A CA 1
ATOM 919 C C . LYS A 1 112 ? 8.422 -2.217 -16.922 1 91.19 112 LYS A C 1
ATOM 921 O O . LYS A 1 112 ? 9.094 -2.088 -15.891 1 91.19 112 LYS A O 1
ATOM 926 N N . ASP A 1 113 ? 7.648 -1.251 -17.562 1 91.62 113 ASP A N 1
ATOM 927 C CA . ASP A 1 113 ? 7.402 -0.029 -16.797 1 91.62 113 ASP A CA 1
ATOM 928 C C . ASP A 1 113 ? 6.176 -0.177 -15.906 1 91.62 113 ASP A C 1
ATOM 930 O O . ASP A 1 113 ? 5.133 0.422 -16.172 1 91.62 113 ASP A O 1
ATOM 934 N N . ASP A 1 114 ? 6.352 -1.076 -14.961 1 92.62 114 ASP A N 1
ATOM 935 C CA . ASP A 1 114 ? 5.238 -1.318 -14.047 1 92.62 114 ASP A CA 1
ATOM 936 C C . ASP A 1 114 ? 5.734 -1.51 -12.617 1 92.62 114 ASP A C 1
ATOM 938 O O . ASP A 1 114 ? 6.941 -1.567 -12.375 1 92.62 114 ASP A O 1
ATOM 942 N N . GLU A 1 115 ? 4.832 -1.54 -11.656 1 95.88 115 GLU A N 1
ATOM 943 C CA . GLU A 1 115 ? 5.137 -1.549 -10.234 1 95.88 115 GLU A CA 1
ATOM 944 C C . GLU A 1 115 ? 5.781 -2.867 -9.812 1 95.88 115 GLU A C 1
ATOM 946 O O . GLU A 1 115 ? 6.668 -2.889 -8.953 1 95.88 115 GLU A O 1
ATOM 951 N N . ILE A 1 116 ? 5.375 -3.943 -10.414 1 96.19 116 ILE A N 1
ATOM 952 C CA . ILE A 1 116 ? 5.93 -5.246 -10.07 1 96.19 116 ILE A CA 1
ATOM 953 C C . ILE A 1 116 ? 7.402 -5.305 -10.469 1 96.19 116 ILE A C 1
ATOM 955 O O . ILE A 1 116 ? 8.234 -5.82 -9.727 1 96.19 116 ILE A O 1
ATOM 959 N N . SER A 1 117 ? 7.691 -4.793 -11.641 1 95 117 SER A N 1
ATOM 960 C CA . SER A 1 117 ? 9.078 -4.734 -12.109 1 95 117 SER A CA 1
ATOM 961 C C . SER A 1 117 ? 9.938 -3.908 -11.156 1 95 117 SER A C 1
ATOM 963 O O . SER A 1 117 ? 11.07 -4.289 -10.852 1 95 117 SER A O 1
ATOM 965 N N . GLN A 1 118 ? 9.383 -2.848 -10.711 1 94.88 118 GLN A N 1
ATOM 966 C CA . GLN A 1 118 ? 10.125 -1.992 -9.789 1 94.88 118 GLN A CA 1
ATOM 967 C C . GLN A 1 118 ? 10.406 -2.711 -8.469 1 94.88 118 GLN A C 1
ATOM 969 O O . GLN A 1 118 ? 11.523 -2.65 -7.949 1 94.88 118 GLN A O 1
ATOM 974 N N . LEU A 1 119 ? 9.461 -3.369 -7.961 1 96.75 119 LEU A N 1
ATOM 975 C CA . LEU A 1 119 ? 9.633 -4.133 -6.73 1 96.75 119 LEU A CA 1
ATOM 976 C C . LEU A 1 119 ? 10.641 -5.258 -6.922 1 96.75 119 LEU A C 1
ATOM 978 O O . LEU A 1 119 ? 11.453 -5.527 -6.035 1 96.75 119 LEU A O 1
ATOM 982 N N . THR A 1 120 ? 10.562 -5.871 -8.078 1 96.94 120 THR A N 1
ATOM 983 C CA . THR A 1 120 ? 11.492 -6.949 -8.383 1 96.94 120 THR A CA 1
ATOM 984 C C . THR A 1 120 ? 12.93 -6.43 -8.445 1 96.94 120 THR A C 1
ATOM 986 O O . THR A 1 120 ? 13.836 -7.043 -7.887 1 96.94 120 THR A O 1
ATOM 989 N N . LYS A 1 121 ? 13.102 -5.305 -9.094 1 95.12 121 LYS A N 1
ATOM 990 C CA . LYS A 1 121 ? 14.422 -4.684 -9.172 1 95.12 121 LYS A CA 1
ATOM 991 C C . LYS A 1 121 ? 14.984 -4.406 -7.781 1 95.12 121 LYS A C 1
ATOM 993 O O . LYS A 1 121 ? 16.141 -4.73 -7.496 1 95.12 121 LYS A O 1
ATOM 998 N N . THR A 1 122 ? 14.156 -3.867 -6.941 1 94.06 122 THR A N 1
ATOM 999 C CA . THR A 1 122 ? 14.602 -3.527 -5.598 1 94.06 122 THR A CA 1
ATOM 1000 C C . THR A 1 122 ? 14.898 -4.789 -4.789 1 94.06 122 THR A C 1
ATOM 1002 O O . THR A 1 122 ? 15.82 -4.805 -3.971 1 94.06 122 THR A O 1
ATOM 1005 N N . SER A 1 123 ? 14.156 -5.801 -5 1 96.31 123 SER A N 1
ATOM 1006 C CA . SER A 1 123 ? 14.406 -7.074 -4.332 1 96.31 123 SER A CA 1
ATOM 1007 C C . SER A 1 123 ? 15.758 -7.656 -4.734 1 96.31 123 SER A C 1
ATOM 1009 O O . SER A 1 123 ? 16.5 -8.18 -3.893 1 96.31 123 SER A O 1
ATOM 1011 N N . ILE A 1 124 ? 16.062 -7.539 -5.992 1 96.44 124 ILE A N 1
ATOM 1012 C CA . ILE A 1 124 ? 17.312 -8.07 -6.527 1 96.44 124 ILE A CA 1
ATOM 1013 C C . ILE A 1 124 ? 18.5 -7.363 -5.879 1 96.44 124 ILE A C 1
ATOM 1015 O O . ILE A 1 124 ? 19.516 -7.992 -5.566 1 96.44 124 ILE A O 1
ATOM 1019 N N . THR A 1 125 ? 18.328 -6.059 -5.668 1 94.5 125 THR A N 1
ATOM 1020 C CA . THR A 1 125 ? 19.391 -5.273 -5.074 1 94.5 125 THR A CA 1
ATOM 1021 C C . THR A 1 125 ? 19.734 -5.781 -3.674 1 94.5 125 THR A C 1
ATOM 1023 O O . THR A 1 125 ? 20.828 -5.562 -3.174 1 94.5 125 THR A O 1
ATOM 1026 N N . GLU A 1 126 ? 18.828 -6.438 -3.018 1 93.56 126 GLU A N 1
ATOM 1027 C CA . GLU A 1 126 ? 19 -6.883 -1.64 1 93.56 126 GLU A CA 1
ATOM 1028 C C . GLU A 1 126 ? 19.594 -8.289 -1.587 1 93.56 126 GLU A C 1
ATOM 1030 O O . GLU A 1 126 ? 19.953 -8.781 -0.512 1 93.56 126 GLU A O 1
ATOM 1035 N N . LEU A 1 127 ? 19.672 -8.906 -2.717 1 93.94 127 LEU A N 1
ATOM 1036 C CA . LEU A 1 127 ? 20.234 -10.25 -2.77 1 93.94 127 LEU A CA 1
ATOM 1037 C C . LEU A 1 127 ? 21.75 -10.211 -2.625 1 93.94 127 LEU A C 1
ATOM 1039 O O . LEU A 1 127 ? 22.375 -9.172 -2.881 1 93.94 127 LEU A O 1
ATOM 1043 N N . GLU A 1 128 ? 22.281 -11.289 -2.225 1 91.25 128 GLU A N 1
ATOM 1044 C CA . GLU A 1 128 ? 23.734 -11.422 -2.193 1 91.25 128 GLU A CA 1
ATOM 1045 C C . GLU A 1 128 ? 24.312 -11.375 -3.602 1 91.25 128 GLU A C 1
ATOM 1047 O O . GLU A 1 128 ? 23.656 -11.773 -4.566 1 91.25 128 GLU A O 1
ATOM 1052 N N . LEU A 1 129 ? 25.547 -11.016 -3.662 1 89 129 LEU A N 1
ATOM 1053 C CA . LEU A 1 129 ? 26.219 -10.781 -4.934 1 89 129 LEU A CA 1
ATOM 1054 C C . LEU A 1 129 ? 26.25 -12.047 -5.777 1 89 129 LEU A C 1
ATOM 1056 O O . LEU A 1 129 ? 26.031 -12 -6.988 1 89 129 LEU A O 1
ATOM 1060 N N . HIS A 1 130 ? 26.5 -13.18 -5.219 1 88.88 130 HIS A N 1
ATOM 1061 C CA . HIS A 1 130 ? 26.641 -14.422 -5.965 1 88.88 130 HIS A CA 1
ATOM 1062 C C . HIS A 1 130 ? 25.312 -14.836 -6.605 1 88.88 130 HIS A C 1
ATOM 1064 O O . HIS A 1 130 ? 25.297 -15.547 -7.609 1 88.88 130 HIS A O 1
ATOM 1070 N N . PHE A 1 131 ? 24.234 -14.375 -6.066 1 89.56 131 PHE A N 1
ATOM 1071 C CA . PHE A 1 131 ? 22.938 -14.617 -6.684 1 89.56 131 PHE A CA 1
ATOM 1072 C C . PHE A 1 131 ? 22.672 -13.609 -7.789 1 89.56 131 PHE A C 1
ATOM 1074 O O . PHE A 1 131 ? 22.156 -13.961 -8.859 1 89.56 131 PHE A O 1
ATOM 1081 N N . LYS A 1 132 ? 23.047 -12.43 -7.574 1 91.81 132 LYS A N 1
ATOM 1082 C CA . LYS A 1 132 ? 22.781 -11.352 -8.516 1 91.81 132 LYS A CA 1
ATOM 1083 C C . LYS A 1 132 ? 23.469 -11.594 -9.852 1 91.81 132 LYS A C 1
ATOM 1085 O O . LYS A 1 132 ? 22.938 -11.258 -10.906 1 91.81 132 LYS A O 1
ATOM 1090 N N . GLU A 1 133 ? 24.562 -12.18 -9.75 1 90.94 133 GLU A N 1
ATOM 1091 C CA . GLU A 1 133 ? 25.359 -12.406 -10.945 1 90.94 133 GLU A CA 1
ATOM 1092 C C . GLU A 1 133 ? 24.672 -13.383 -11.898 1 90.94 133 GLU A C 1
ATOM 1094 O O . GLU A 1 133 ? 25.016 -13.438 -13.086 1 90.94 133 GLU A O 1
ATOM 1099 N N . ASN A 1 134 ? 23.797 -14.141 -11.383 1 92.06 134 ASN A N 1
ATOM 1100 C CA . ASN A 1 134 ? 23.109 -15.141 -12.195 1 92.06 134 ASN A CA 1
ATOM 1101 C C . ASN A 1 134 ? 21.781 -14.617 -12.742 1 92.06 134 ASN A C 1
ATOM 1103 O O . ASN A 1 134 ? 21.016 -15.367 -13.352 1 92.06 134 ASN A O 1
ATOM 1107 N N . ILE A 1 135 ? 21.531 -13.312 -12.539 1 93.69 135 ILE A N 1
ATOM 1108 C CA . ILE A 1 135 ? 20.312 -12.68 -13.023 1 93.69 135 ILE A CA 1
ATOM 1109 C C . ILE A 1 135 ? 20.625 -11.758 -14.188 1 93.69 135 ILE A C 1
ATOM 1111 O O . ILE A 1 135 ? 21.5 -10.883 -14.086 1 93.69 135 ILE A O 1
ATOM 1115 N N . ILE A 1 136 ? 19.938 -11.961 -15.258 1 90.94 136 ILE A N 1
ATOM 1116 C CA . ILE A 1 136 ? 20.156 -11.148 -16.453 1 90.94 136 ILE A CA 1
ATOM 1117 C C . ILE A 1 136 ? 18.859 -10.43 -16.828 1 90.94 136 ILE A C 1
ATOM 1119 O O . ILE A 1 136 ? 17.812 -11.055 -16.953 1 90.94 136 ILE A O 1
ATOM 1123 N N . SER A 1 137 ? 18.906 -9.18 -16.953 1 90.25 137 SER A N 1
ATOM 1124 C CA . SER A 1 137 ? 17.766 -8.383 -17.391 1 90.25 137 SER A CA 1
ATOM 1125 C C . SER A 1 137 ? 17.625 -8.414 -18.906 1 90.25 137 SER A C 1
ATOM 1127 O O . SER A 1 137 ? 18.609 -8.25 -19.625 1 90.25 137 SER A O 1
ATOM 1129 N N . ILE A 1 138 ? 16.406 -8.648 -19.266 1 85.25 138 ILE A N 1
ATOM 1130 C CA . ILE A 1 138 ? 16.156 -8.727 -20.703 1 85.25 138 ILE A CA 1
ATOM 1131 C C . ILE A 1 138 ? 15.234 -7.582 -21.125 1 85.25 138 ILE A C 1
ATOM 1133 O O . ILE A 1 138 ? 14.297 -7.23 -20.406 1 85.25 138 ILE A O 1
ATOM 1137 N N . ASP A 1 139 ? 15.719 -7.023 -22.203 1 74.69 139 ASP A N 1
ATOM 1138 C CA . ASP A 1 139 ? 14.844 -6.016 -22.797 1 74.69 139 ASP A CA 1
ATOM 1139 C C . ASP A 1 139 ? 13.68 -6.668 -23.547 1 74.69 139 ASP A C 1
ATOM 1141 O O . ASP A 1 139 ? 13.852 -7.688 -24.219 1 74.69 139 ASP A O 1
ATOM 1145 N N . GLU A 1 140 ? 12.492 -6.246 -23.266 1 63.47 140 GLU A N 1
ATOM 1146 C CA . GLU A 1 140 ? 11.297 -6.824 -23.875 1 63.47 140 GLU A CA 1
ATOM 1147 C C . GLU A 1 140 ? 11.484 -7.012 -25.375 1 63.47 140 GLU A C 1
ATOM 1149 O O . GLU A 1 140 ? 10.914 -7.926 -25.969 1 63.47 140 GLU A O 1
ATOM 1154 N N . LYS A 1 141 ? 12.203 -6.016 -25.984 1 59.09 141 LYS A N 1
ATOM 1155 C CA . LYS A 1 141 ? 12.391 -5.988 -27.438 1 59.09 141 LYS A CA 1
ATOM 1156 C C . LYS A 1 141 ? 13.312 -7.117 -27.891 1 59.09 141 LYS A C 1
ATOM 1158 O O . LYS A 1 141 ? 13.453 -7.375 -29.078 1 59.09 141 LYS A O 1
ATOM 1163 N N . MET A 1 142 ? 13.898 -7.648 -27 1 55.66 142 MET A N 1
ATOM 1164 C CA . MET A 1 142 ? 14.898 -8.617 -27.422 1 55.66 142 MET A CA 1
ATOM 1165 C C . MET A 1 142 ? 14.25 -9.938 -27.812 1 55.66 142 MET A C 1
ATOM 1167 O O . MET A 1 142 ? 13.836 -10.711 -26.938 1 55.66 142 MET A O 1
ATOM 1171 N N . ASN A 1 143 ? 13.547 -10.008 -28.75 1 53.66 143 ASN A N 1
ATOM 1172 C CA . ASN A 1 143 ? 12.883 -11.094 -29.453 1 53.66 143 ASN A CA 1
ATOM 1173 C C . ASN A 1 143 ? 13.711 -12.375 -29.406 1 53.66 143 ASN A C 1
ATOM 1175 O O . ASN A 1 143 ? 13.164 -13.477 -29.391 1 53.66 143 ASN A O 1
ATOM 1179 N N . GLN A 1 144 ? 15.016 -12.383 -29.75 1 53.94 144 GLN A N 1
ATOM 1180 C CA . GLN A 1 144 ? 15.703 -13.625 -30.047 1 53.94 144 GLN A CA 1
ATOM 1181 C C . GLN A 1 144 ? 16.406 -14.188 -28.812 1 53.94 144 GLN A C 1
ATOM 1183 O O . GLN A 1 144 ? 17.609 -14.039 -28.656 1 53.94 144 GLN A O 1
ATOM 1188 N N . LEU A 1 145 ? 15.641 -14.234 -27.766 1 55.31 145 LEU A N 1
ATOM 1189 C CA . LEU A 1 145 ? 16.281 -14.883 -26.625 1 55.31 145 LEU A CA 1
ATOM 1190 C C . LEU A 1 145 ? 16.672 -16.312 -26.969 1 55.31 145 LEU A C 1
ATOM 1192 O O . LEU A 1 145 ? 15.828 -17.094 -27.406 1 55.31 145 LEU A O 1
ATOM 1196 N N . LYS A 1 146 ? 17.75 -16.516 -27.531 1 53.06 146 LYS A N 1
ATOM 1197 C CA . LYS A 1 146 ? 18.359 -17.828 -27.75 1 53.06 146 LYS A CA 1
ATOM 1198 C C . LYS A 1 146 ? 18.703 -18.516 -26.422 1 53.06 146 LYS A C 1
ATOM 1200 O O . LYS A 1 146 ? 19.562 -19.391 -26.375 1 53.06 146 LYS A O 1
ATOM 1205 N N . TYR A 1 147 ? 17.984 -18.156 -25.281 1 53.88 147 TYR A N 1
ATOM 1206 C CA . TYR A 1 147 ? 18.578 -18.641 -24.047 1 53.88 147 TYR A CA 1
ATOM 1207 C C . TYR A 1 147 ? 18 -20 -23.656 1 53.88 147 TYR A C 1
ATOM 1209 O O . TYR A 1 147 ? 16.859 -20.078 -23.188 1 53.88 147 TYR A O 1
ATOM 1217 N N . ASN A 1 148 ? 18.406 -21.047 -24.297 1 58.97 148 ASN A N 1
ATOM 1218 C CA . ASN A 1 148 ? 18 -22.438 -24.109 1 58.97 148 ASN A CA 1
ATOM 1219 C C . ASN A 1 148 ? 18.359 -22.938 -22.719 1 58.97 148 ASN A C 1
ATOM 1221 O O . ASN A 1 148 ? 17.984 -24.047 -22.344 1 58.97 148 ASN A O 1
ATOM 1225 N N . LYS A 1 149 ? 19.062 -22.062 -21.859 1 74.75 149 LYS A N 1
ATOM 1226 C CA . LYS A 1 149 ? 19.516 -22.75 -20.641 1 74.75 149 LYS A CA 1
ATOM 1227 C C . LYS A 1 149 ? 19.141 -21.969 -19.391 1 74.75 149 LYS A C 1
ATOM 1229 O O . LYS A 1 149 ? 19.844 -22.031 -18.391 1 74.75 149 LYS A O 1
ATOM 1234 N N . GLY A 1 150 ? 17.812 -21.469 -19.312 1 88.69 150 GLY A N 1
ATOM 1235 C CA . GLY A 1 150 ? 17.516 -20.797 -18.062 1 88.69 150 GLY A CA 1
ATOM 1236 C C . GLY A 1 150 ? 16.031 -20.562 -17.844 1 88.69 150 GLY A C 1
ATOM 1237 O O . GLY A 1 150 ? 15.203 -21.156 -18.531 1 88.69 150 GLY A O 1
ATOM 1238 N N . LEU A 1 151 ? 15.758 -19.938 -16.766 1 93.38 151 LEU A N 1
ATOM 1239 C CA . LEU A 1 151 ? 14.383 -19.609 -16.391 1 93.38 151 LEU A CA 1
ATOM 1240 C C . LEU A 1 151 ? 14.086 -18.141 -16.656 1 93.38 151 LEU A C 1
ATOM 1242 O O . LEU A 1 151 ? 14.883 -17.266 -16.312 1 93.38 151 LEU A O 1
ATOM 1246 N N . LEU A 1 152 ? 12.984 -17.984 -17.375 1 93.44 152 LEU A N 1
ATOM 1247 C CA . LEU A 1 152 ? 12.531 -16.625 -17.656 1 93.44 152 LEU A CA 1
ATOM 1248 C C . LEU A 1 152 ? 11.414 -16.219 -16.703 1 93.44 152 LEU A C 1
ATOM 1250 O O . LEU A 1 152 ? 10.438 -16.953 -16.531 1 93.44 152 LEU A O 1
ATOM 1254 N N . ILE A 1 153 ? 11.562 -15.086 -16.109 1 95.25 153 ILE A N 1
ATOM 1255 C CA . ILE A 1 153 ? 10.547 -14.57 -15.203 1 95.25 153 ILE A CA 1
ATOM 1256 C C . ILE A 1 153 ? 9.82 -13.391 -15.859 1 95.25 153 ILE A C 1
ATOM 1258 O O . ILE A 1 153 ? 10.461 -12.453 -16.344 1 95.25 153 ILE A O 1
ATOM 1262 N N . VAL A 1 154 ? 8.539 -13.5 -15.812 1 94 154 VAL A N 1
ATOM 1263 C CA . VAL A 1 154 ? 7.691 -12.422 -16.312 1 94 154 VAL A CA 1
ATOM 1264 C C . VAL A 1 154 ? 6.695 -12.008 -15.234 1 94 154 VAL A C 1
ATOM 1266 O O . VAL A 1 154 ? 6.594 -12.656 -14.188 1 94 154 VAL A O 1
ATOM 1269 N N . SER A 1 155 ? 5.914 -10.867 -15.516 1 93.69 155 SER A N 1
ATOM 1270 C CA . SER A 1 155 ? 5.027 -10.344 -14.477 1 93.69 155 SER A CA 1
ATOM 1271 C C . SER A 1 155 ? 3.594 -10.227 -14.984 1 93.69 155 SER A C 1
ATOM 1273 O O . SER A 1 155 ? 2.824 -9.398 -14.5 1 93.69 155 SER A O 1
ATOM 1275 N N . ASN A 1 156 ? 3.305 -10.938 -16.016 1 92.25 156 ASN A N 1
ATOM 1276 C CA . ASN A 1 156 ? 1.932 -10.961 -16.516 1 92.25 156 ASN A CA 1
ATOM 1277 C C . ASN A 1 156 ? 1.661 -12.219 -17.344 1 92.25 156 ASN A C 1
ATOM 1279 O O . ASN A 1 156 ? 2.594 -12.852 -17.844 1 92.25 156 ASN A O 1
ATOM 1283 N N . ASP A 1 157 ? 0.359 -12.469 -17.484 1 91.38 157 ASP A N 1
ATOM 1284 C CA . ASP A 1 157 ? -0.041 -13.703 -18.141 1 91.38 157 ASP A CA 1
ATOM 1285 C C . ASP A 1 157 ? 0.205 -13.633 -19.656 1 91.38 157 ASP A C 1
ATOM 1287 O O . ASP A 1 157 ? 0.528 -14.641 -20.281 1 91.38 157 ASP A O 1
ATOM 1291 N N . ARG A 1 158 ? 0.048 -12.516 -20.172 1 91.38 158 ARG A N 1
ATOM 1292 C CA . ARG A 1 158 ? 0.264 -12.359 -21.609 1 91.38 158 ARG A CA 1
ATOM 1293 C C . ARG A 1 158 ? 1.692 -12.734 -21.984 1 91.38 158 ARG A C 1
ATOM 1295 O O . ARG A 1 158 ? 1.906 -13.523 -22.906 1 91.38 158 ARG A O 1
ATOM 1302 N N . ASP A 1 159 ? 2.664 -12.211 -21.328 1 91.25 159 ASP A N 1
ATOM 1303 C CA . ASP A 1 159 ? 4.066 -12.523 -21.578 1 91.25 159 ASP A CA 1
ATOM 1304 C C . ASP A 1 159 ? 4.371 -13.992 -21.25 1 91.25 159 ASP A C 1
ATOM 1306 O O . ASP A 1 159 ? 5.141 -14.641 -21.969 1 91.25 159 ASP A O 1
ATOM 1310 N N . TYR A 1 160 ? 3.748 -14.414 -20.203 1 92.81 160 TYR A N 1
ATOM 1311 C CA . TYR A 1 160 ? 3.934 -15.82 -19.859 1 92.81 160 TYR A CA 1
ATOM 1312 C C . TYR A 1 160 ? 3.533 -16.719 -21.016 1 92.81 160 TYR A C 1
ATOM 1314 O O . TYR A 1 160 ? 4.312 -17.578 -21.438 1 92.81 160 TYR A O 1
ATOM 1322 N N . GLU A 1 161 ? 2.354 -16.5 -21.516 1 92.69 161 GLU A N 1
ATOM 1323 C CA . GLU A 1 161 ? 1.841 -17.312 -22.609 1 92.69 161 GLU A CA 1
ATOM 1324 C C . GLU A 1 161 ? 2.701 -17.156 -23.859 1 92.69 161 GLU A C 1
ATOM 1326 O O . GLU A 1 161 ? 3.002 -18.156 -24.531 1 92.69 161 GLU A O 1
ATOM 1331 N N . LYS A 1 162 ? 3.068 -15.984 -24.125 1 90.81 162 LYS A N 1
ATOM 1332 C CA . LYS A 1 162 ? 3.889 -15.695 -25.297 1 90.81 162 LYS A CA 1
ATOM 1333 C C . LYS A 1 162 ? 5.207 -16.469 -25.25 1 90.81 162 LYS A C 1
ATOM 1335 O O . LYS A 1 162 ? 5.527 -17.203 -26.172 1 90.81 162 LYS A O 1
ATOM 1340 N N . TYR A 1 163 ? 5.941 -16.438 -24.172 1 90.25 163 TYR A N 1
ATOM 1341 C CA . TYR A 1 163 ? 7.27 -17.031 -24.078 1 90.25 163 TYR A CA 1
ATOM 1342 C C . TYR A 1 163 ? 7.176 -18.547 -23.891 1 90.25 163 TYR A C 1
ATOM 1344 O O . TYR A 1 163 ? 8.031 -19.297 -24.359 1 90.25 163 TYR A O 1
ATOM 1352 N N . GLN A 1 164 ? 6.129 -18.891 -23.234 1 90.88 164 GLN A N 1
ATOM 1353 C CA . GLN A 1 164 ? 5.895 -20.328 -23.125 1 90.88 164 GLN A CA 1
ATOM 1354 C C . GLN A 1 164 ? 5.652 -20.953 -24.5 1 90.88 164 GLN A C 1
ATOM 1356 O O . GLN A 1 164 ? 6.18 -22.031 -24.812 1 90.88 164 GLN A O 1
ATOM 1361 N N . SER A 1 165 ? 4.891 -20.266 -25.312 1 91 165 SER A N 1
ATOM 1362 C CA . SER A 1 165 ? 4.578 -20.75 -26.641 1 91 165 SER A CA 1
ATOM 1363 C C . SER A 1 165 ? 5.828 -20.797 -27.531 1 91 165 SER A C 1
ATOM 1365 O O . SER A 1 165 ? 5.91 -21.609 -28.453 1 91 165 SER A O 1
ATOM 1367 N N . LEU A 1 166 ? 6.797 -19.984 -27.203 1 87.94 166 LEU A N 1
ATOM 1368 C CA . LEU A 1 166 ? 8.047 -19.938 -27.938 1 87.94 166 LEU A CA 1
ATOM 1369 C C . LEU A 1 166 ? 9.031 -20.984 -27.438 1 87.94 166 LEU A C 1
ATOM 1371 O O . LEU A 1 166 ? 10.148 -21.109 -27.953 1 87.94 166 LEU A O 1
ATOM 1375 N N . GLY A 1 167 ? 8.617 -21.812 -26.344 1 86.88 167 GLY A N 1
ATOM 1376 C CA . GLY A 1 167 ? 9.398 -22.938 -25.875 1 86.88 167 GLY A CA 1
ATOM 1377 C C . GLY A 1 167 ? 10.281 -22.609 -24.688 1 86.88 167 GLY A C 1
ATOM 1378 O O . GLY A 1 167 ? 11.102 -23.422 -24.266 1 86.88 167 GLY A O 1
ATOM 1379 N N . TYR A 1 168 ? 10.094 -21.453 -24.141 1 87.94 168 TYR A N 1
ATOM 1380 C CA . TYR A 1 168 ? 10.906 -21.047 -23 1 87.94 168 TYR A CA 1
ATOM 1381 C C . TYR A 1 168 ? 10.367 -21.656 -21.703 1 87.94 168 TYR A C 1
ATOM 1383 O O . TYR A 1 168 ? 9.164 -21.875 -21.578 1 87.94 168 TYR A O 1
ATOM 1391 N N . ARG A 1 169 ? 11.312 -21.969 -20.875 1 91.5 169 ARG A N 1
ATOM 1392 C CA . ARG A 1 169 ? 10.914 -22.188 -19.484 1 91.5 169 ARG A CA 1
ATOM 1393 C C . ARG A 1 169 ? 10.602 -20.859 -18.797 1 91.5 169 ARG A C 1
ATOM 1395 O O . ARG A 1 169 ? 11.5 -20.047 -18.562 1 91.5 169 ARG A O 1
ATOM 1402 N N . VAL A 1 170 ? 9.328 -20.609 -18.484 1 93.5 170 VAL A N 1
ATOM 1403 C CA . VAL A 1 170 ? 8.914 -19.281 -18.047 1 93.5 170 VAL A CA 1
ATOM 1404 C C . VAL A 1 170 ? 8.047 -19.406 -16.797 1 93.5 170 VAL A C 1
ATOM 1406 O O . VAL A 1 170 ? 7.285 -20.359 -16.641 1 93.5 170 VAL A O 1
ATOM 1409 N N . MET A 1 171 ? 8.203 -18.453 -15.961 1 94.81 171 MET A N 1
ATOM 1410 C CA . MET A 1 171 ? 7.391 -18.344 -14.758 1 94.81 171 MET A CA 1
ATOM 1411 C C . MET A 1 171 ? 6.762 -16.969 -14.633 1 94.81 171 MET A C 1
ATOM 1413 O O . MET A 1 171 ? 7.426 -15.953 -14.867 1 94.81 171 MET A O 1
ATOM 1417 N N . ASN A 1 172 ? 5.492 -16.969 -14.359 1 95.25 172 ASN A N 1
ATOM 1418 C CA . ASN A 1 172 ? 4.82 -15.727 -13.969 1 95.25 172 ASN A CA 1
ATOM 1419 C C . ASN A 1 172 ? 4.953 -15.477 -12.469 1 95.25 172 ASN A C 1
ATOM 1421 O O . ASN A 1 172 ? 4.34 -16.172 -11.656 1 95.25 172 ASN A O 1
ATOM 1425 N N . ILE A 1 173 ? 5.68 -14.445 -12.141 1 96.5 173 ILE A N 1
ATOM 1426 C CA . ILE A 1 173 ? 6.016 -14.211 -10.742 1 96.5 173 ILE A CA 1
ATOM 1427 C C . ILE A 1 173 ? 4.746 -13.906 -9.945 1 96.5 173 ILE A C 1
ATOM 1429 O O . ILE A 1 173 ? 4.672 -14.203 -8.75 1 96.5 173 ILE A O 1
ATOM 1433 N N . LEU A 1 174 ? 3.713 -13.344 -10.523 1 96.25 174 LEU A N 1
ATOM 1434 C CA . LEU A 1 174 ? 2.467 -12.984 -9.859 1 96.25 174 LEU A CA 1
ATOM 1435 C C . LEU A 1 174 ? 1.768 -14.219 -9.312 1 96.25 174 LEU A C 1
ATOM 1437 O O . LEU A 1 174 ? 1.05 -14.141 -8.312 1 96.25 174 LEU A O 1
ATOM 1441 N N . GLU A 1 175 ? 2.029 -15.336 -9.953 1 92.69 175 GLU A N 1
ATOM 1442 C CA . GLU A 1 175 ? 1.402 -16.578 -9.523 1 92.69 175 GLU A CA 1
ATOM 1443 C C . GLU A 1 175 ? 2.006 -17.078 -8.211 1 92.69 175 GLU A C 1
ATOM 1445 O O . GLU A 1 175 ? 1.428 -17.922 -7.539 1 92.69 175 GLU A O 1
ATOM 1450 N N . LYS A 1 176 ? 3.143 -16.516 -7.926 1 92.25 176 LYS A N 1
ATOM 1451 C CA . LYS A 1 176 ? 3.846 -16.953 -6.723 1 92.25 176 LYS A CA 1
ATOM 1452 C C . LYS A 1 176 ? 3.635 -15.969 -5.574 1 92.25 176 LYS A C 1
ATOM 1454 O O . LYS A 1 176 ? 4.125 -16.188 -4.465 1 92.25 176 LYS A O 1
ATOM 1459 N N . LEU A 1 177 ? 2.963 -14.93 -5.941 1 91.88 177 LEU A N 1
ATOM 1460 C CA . LEU A 1 177 ? 2.746 -13.898 -4.934 1 91.88 177 LEU A CA 1
ATOM 1461 C C . LEU A 1 177 ? 1.376 -14.055 -4.281 1 91.88 177 LEU A C 1
ATOM 1463 O O . LEU A 1 177 ? 0.435 -14.539 -4.914 1 91.88 177 LEU A O 1
ATOM 1467 N N . MET B 1 1 ? -10.758 -2.844 -0.19 1 61.88 1 MET B N 1
ATOM 1468 C CA . MET B 1 1 ? -9.992 -4.051 -0.485 1 61.88 1 MET B CA 1
ATOM 1469 C C . MET B 1 1 ? -10.789 -4.996 -1.378 1 61.88 1 MET B C 1
ATOM 1471 O O . MET B 1 1 ? -12.016 -5.062 -1.285 1 61.88 1 MET B O 1
ATOM 1475 N N . ASP B 1 2 ? -10.141 -5.461 -2.477 1 79.31 2 ASP B N 1
ATOM 1476 C CA . ASP B 1 2 ? -10.844 -6.355 -3.391 1 79.31 2 ASP B CA 1
ATOM 1477 C C . ASP B 1 2 ? -11.156 -7.691 -2.719 1 79.31 2 ASP B C 1
ATOM 1479 O O . ASP B 1 2 ? -10.258 -8.508 -2.506 1 79.31 2 ASP B O 1
ATOM 1483 N N . LYS B 1 3 ? -12.352 -7.848 -2.156 1 86.5 3 LYS B N 1
ATOM 1484 C CA . LYS B 1 3 ? -12.859 -9.016 -1.44 1 86.5 3 LYS B CA 1
ATOM 1485 C C . LYS B 1 3 ? -12.656 -10.289 -2.256 1 86.5 3 LYS B C 1
ATOM 1487 O O . LYS B 1 3 ? -12.344 -11.344 -1.699 1 86.5 3 LYS B O 1
ATOM 1492 N N . GLU B 1 4 ? -12.805 -10.117 -3.467 1 92.25 4 GLU B N 1
ATOM 1493 C CA . GLU B 1 4 ? -12.633 -11.281 -4.332 1 92.25 4 GLU B CA 1
ATOM 1494 C C . GLU B 1 4 ? -11.18 -11.75 -4.34 1 92.25 4 GLU B C 1
ATOM 1496 O O . GLU B 1 4 ? -10.914 -12.953 -4.336 1 92.25 4 GLU B O 1
ATOM 1501 N N . TYR B 1 5 ? -10.312 -10.789 -4.293 1 93.81 5 TYR B N 1
ATOM 1502 C CA . TYR B 1 5 ? -8.891 -11.133 -4.242 1 93.81 5 TYR B CA 1
ATOM 1503 C C . TYR B 1 5 ? -8.57 -11.938 -2.988 1 93.81 5 TYR B C 1
ATOM 1505 O O . TYR B 1 5 ? -7.895 -12.969 -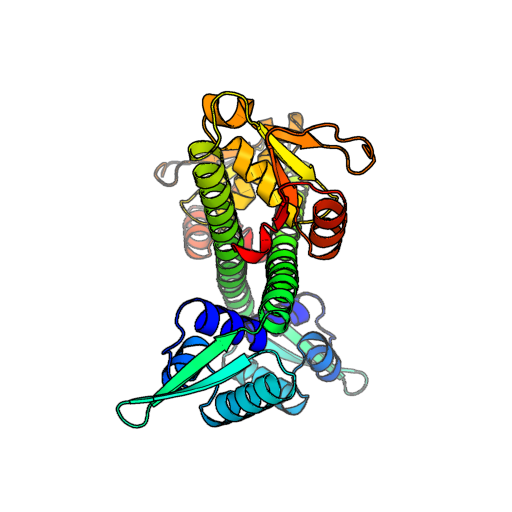3.061 1 93.81 5 TYR B O 1
ATOM 1513 N N . ILE B 1 6 ? -9.078 -11.508 -1.881 1 92.94 6 ILE B N 1
ATOM 1514 C CA . ILE B 1 6 ? -8.781 -12.148 -0.604 1 92.94 6 ILE B CA 1
ATOM 1515 C C . ILE B 1 6 ? -9.32 -13.57 -0.604 1 92.94 6 ILE B C 1
ATOM 1517 O O . ILE B 1 6 ? -8.648 -14.5 -0.134 1 92.94 6 ILE B O 1
ATOM 1521 N N . ILE B 1 7 ? -10.43 -13.688 -1.155 1 96 7 ILE B N 1
ATOM 1522 C CA . ILE B 1 7 ? -11.047 -15.008 -1.201 1 96 7 ILE B CA 1
ATOM 1523 C C . ILE B 1 7 ? -10.195 -15.945 -2.059 1 96 7 ILE B C 1
ATOM 1525 O O . ILE B 1 7 ? -9.875 -17.062 -1.643 1 96 7 ILE B O 1
ATOM 1529 N N . LEU B 1 8 ? -9.836 -15.469 -3.232 1 96.69 8 LEU B N 1
ATOM 1530 C CA . LEU B 1 8 ? -9.008 -16.281 -4.121 1 96.69 8 LEU B CA 1
ATOM 1531 C C . LEU B 1 8 ? -7.68 -16.625 -3.457 1 96.69 8 LEU B C 1
ATOM 1533 O O . LEU B 1 8 ? -7.211 -17.766 -3.551 1 96.69 8 LEU B O 1
ATOM 1537 N N . GLU B 1 9 ? -7.16 -15.672 -2.771 1 95.25 9 GLU B N 1
ATOM 1538 C CA . GLU B 1 9 ? -5.879 -15.859 -2.1 1 95.25 9 GLU B CA 1
ATOM 1539 C C . GLU B 1 9 ? -5.988 -16.875 -0.972 1 95.25 9 GLU B C 1
ATOM 1541 O O . GLU B 1 9 ? -5.148 -17.781 -0.854 1 95.25 9 GLU B O 1
ATOM 1546 N N . LYS B 1 10 ? -7.004 -16.781 -0.179 1 96.06 10 LYS B N 1
ATOM 1547 C CA . LYS B 1 10 ? -7.164 -17.656 0.977 1 96.06 10 LYS B CA 1
ATOM 1548 C C . LYS B 1 10 ? -7.449 -19.094 0.542 1 96.06 10 LYS B C 1
ATOM 1550 O O . LYS B 1 10 ? -6.93 -20.047 1.133 1 96.06 10 LYS B O 1
ATOM 1555 N N . ILE B 1 11 ? -8.211 -19.234 -0.517 1 96.75 11 ILE B N 1
ATOM 1556 C CA . ILE B 1 11 ? -8.508 -20.562 -1.049 1 96.75 11 ILE B CA 1
ATOM 1557 C C . ILE B 1 11 ? -7.23 -21.188 -1.612 1 96.75 11 ILE B C 1
ATOM 1559 O O . ILE B 1 11 ? -6.977 -22.375 -1.42 1 96.75 11 ILE B O 1
ATOM 1563 N N . ASN B 1 12 ? -6.531 -20.328 -2.307 1 95.81 12 ASN B N 1
ATOM 1564 C CA . ASN B 1 12 ? -5.27 -20.812 -2.859 1 95.81 12 ASN B CA 1
ATOM 1565 C C . ASN B 1 12 ? -4.328 -21.312 -1.765 1 95.81 12 ASN B C 1
ATOM 1567 O O . ASN B 1 12 ? -3.592 -22.266 -1.961 1 95.81 12 ASN B O 1
ATOM 1571 N N . GLU B 1 13 ? -4.316 -20.719 -0.649 1 94.19 13 GLU B N 1
ATOM 1572 C CA . GLU B 1 13 ? -3.449 -21.047 0.478 1 94.19 13 GLU B CA 1
ATOM 1573 C C . GLU B 1 13 ? -3.943 -22.281 1.219 1 94.19 13 GLU B C 1
ATOM 1575 O O . GLU B 1 13 ? -3.145 -23.062 1.743 1 94.19 13 GLU B O 1
ATOM 1580 N N . ASN B 1 14 ? -5.211 -22.328 1.308 1 95.44 14 ASN B N 1
ATOM 1581 C CA . ASN B 1 14 ? -5.824 -23.406 2.059 1 95.44 14 ASN B CA 1
ATOM 1582 C C . ASN B 1 14 ? -7.145 -23.844 1.435 1 95.44 14 ASN B C 1
ATOM 1584 O O . ASN B 1 14 ? -8.18 -23.219 1.645 1 95.44 14 ASN B O 1
ATOM 1588 N N . GLN B 1 15 ? -7.145 -25.016 0.861 1 95.62 15 GLN B N 1
ATOM 1589 C CA . GLN B 1 15 ? -8.305 -25.531 0.137 1 95.62 15 GLN B CA 1
ATOM 1590 C C . GLN B 1 15 ? -9.43 -25.906 1.097 1 95.62 15 GLN B C 1
ATOM 1592 O O . GLN B 1 15 ? -10.586 -26.016 0.692 1 95.62 15 GLN B O 1
ATOM 1597 N N . ASN B 1 16 ? -9.094 -26.125 2.316 1 95.38 16 ASN B N 1
ATOM 1598 C CA . ASN B 1 16 ? -10.07 -26.625 3.281 1 95.38 16 ASN B CA 1
ATOM 1599 C C . ASN B 1 16 ? -10.633 -25.484 4.133 1 95.38 16 ASN B C 1
ATOM 1601 O O . ASN B 1 16 ? -11.266 -25.734 5.164 1 95.38 16 ASN B O 1
ATOM 1605 N N . ILE B 1 17 ? -10.375 -24.328 3.729 1 95.81 17 ILE B N 1
ATOM 1606 C CA . ILE B 1 17 ? -10.867 -23.188 4.484 1 95.81 17 ILE B CA 1
ATOM 1607 C C . ILE B 1 17 ? -12.391 -23.172 4.473 1 95.81 17 ILE B C 1
ATOM 1609 O O . ILE B 1 17 ? -13.008 -23.406 3.432 1 95.81 17 ILE B O 1
ATOM 1613 N N . SER B 1 18 ? -12.992 -22.953 5.582 1 94.31 18 SER B N 1
ATOM 1614 C CA . SER B 1 18 ? -14.453 -22.891 5.684 1 94.31 18 SER B CA 1
ATOM 1615 C C . SER B 1 18 ? -14.984 -21.516 5.324 1 94.31 18 SER B C 1
ATOM 1617 O O . SER B 1 18 ? -14.227 -20.531 5.316 1 94.31 18 SER B O 1
ATOM 1619 N N . GLN B 1 19 ? -16.266 -21.469 4.965 1 94.75 19 GLN B N 1
ATOM 1620 C CA . GLN B 1 19 ? -16.891 -20.188 4.676 1 94.75 19 GLN B CA 1
ATOM 1621 C C . GLN B 1 19 ? -16.828 -19.266 5.883 1 94.75 19 GLN B C 1
ATOM 1623 O O . GLN B 1 19 ? -16.672 -18.047 5.73 1 94.75 19 GLN B O 1
ATOM 1628 N N . ARG B 1 20 ? -16.891 -19.828 7.062 1 95.12 20 ARG B N 1
ATOM 1629 C CA . ARG B 1 20 ? -16.797 -19.031 8.289 1 95.12 20 ARG B CA 1
ATOM 1630 C C . ARG B 1 20 ? -15.406 -18.422 8.453 1 95.12 20 ARG B C 1
ATOM 1632 O O . ARG B 1 20 ? -15.273 -17.266 8.836 1 95.12 20 ARG B O 1
ATOM 1639 N N . GLN B 1 21 ? -14.414 -19.188 8.203 1 95.75 21 GLN B N 1
ATOM 1640 C CA . GLN B 1 21 ? -13.047 -18.688 8.258 1 95.75 21 GLN B CA 1
ATOM 1641 C C . GLN B 1 21 ? -12.82 -17.594 7.227 1 95.75 21 GLN B C 1
ATOM 1643 O O . GLN B 1 21 ? -12.148 -16.594 7.508 1 95.75 21 GLN B O 1
ATOM 1648 N N . LEU B 1 22 ? -13.352 -17.75 6.074 1 95.88 22 LEU B N 1
ATOM 1649 C CA . LEU B 1 22 ? -13.258 -16.734 5.031 1 95.88 22 LEU B CA 1
ATOM 1650 C C . LEU B 1 22 ? -13.914 -15.43 5.488 1 95.88 22 LEU B C 1
ATOM 1652 O O . LEU B 1 22 ? -13.367 -14.352 5.258 1 95.88 22 LEU B O 1
ATOM 1656 N N . ALA B 1 23 ? -15.07 -15.586 6.105 1 95.44 23 ALA B N 1
ATOM 1657 C CA . ALA B 1 23 ? -15.773 -14.422 6.629 1 95.44 23 ALA B CA 1
ATOM 1658 C C . ALA B 1 23 ? -14.922 -13.672 7.641 1 95.44 23 ALA B C 1
ATOM 1660 O O . ALA B 1 23 ? -14.789 -12.445 7.566 1 95.44 23 ALA B O 1
ATOM 1661 N N . GLN B 1 24 ? -14.289 -14.367 8.492 1 93.5 24 GLN B N 1
ATOM 1662 C CA . GLN B 1 24 ? -13.422 -13.773 9.508 1 93.5 24 GLN B CA 1
ATOM 1663 C C . GLN B 1 24 ? -12.227 -13.07 8.875 1 93.5 24 GLN B C 1
ATOM 1665 O O . GLN B 1 24 ? -11.898 -11.938 9.25 1 93.5 24 GLN B O 1
ATOM 1670 N N . LYS B 1 25 ? -11.688 -13.641 7.902 1 90.69 25 LYS B N 1
ATOM 1671 C CA . LYS B 1 25 ? -10.461 -13.125 7.285 1 90.69 25 LYS B CA 1
ATOM 1672 C C . LYS B 1 25 ? -10.758 -11.93 6.395 1 90.69 25 LYS B C 1
ATOM 1674 O O . LYS B 1 25 ? -9.906 -11.062 6.207 1 90.69 25 LYS B O 1
ATOM 1679 N N . THR B 1 26 ? -11.961 -11.875 5.879 1 90.06 26 THR B N 1
ATOM 1680 C CA . THR B 1 26 ? -12.305 -10.797 4.953 1 90.06 26 THR B CA 1
ATOM 1681 C C . THR B 1 26 ? -13.047 -9.68 5.68 1 90.06 26 THR B C 1
ATOM 1683 O O . THR B 1 26 ? -13.172 -8.57 5.16 1 90.06 26 THR B O 1
ATOM 1686 N N . GLY B 1 27 ? -13.648 -10.016 6.773 1 87.81 27 GLY B N 1
ATOM 1687 C CA . GLY B 1 27 ? -14.492 -9.062 7.48 1 87.81 27 GLY B CA 1
ATOM 1688 C C . GLY B 1 27 ? -15.898 -8.969 6.91 1 87.81 27 GLY B C 1
ATOM 1689 O O . GLY B 1 27 ? -16.641 -8.039 7.238 1 87.81 27 GLY B O 1
ATOM 1690 N N . LEU B 1 28 ? -16.234 -9.844 6.066 1 91.62 28 LEU B N 1
ATOM 1691 C CA . LEU B 1 28 ? -17.562 -9.883 5.473 1 91.62 28 LEU B CA 1
ATOM 1692 C C . LEU B 1 28 ? -18.484 -10.82 6.254 1 91.62 28 LEU B C 1
ATOM 1694 O O . LEU B 1 28 ? -18 -11.672 7.012 1 91.62 28 LEU B O 1
ATOM 1698 N N . SER B 1 29 ? -19.719 -10.57 6.059 1 94 29 SER B N 1
ATOM 1699 C CA . SER B 1 29 ? -20.672 -11.484 6.672 1 94 29 SER B CA 1
ATOM 1700 C C . SER B 1 29 ? -20.656 -12.844 5.988 1 94 29 SER B C 1
ATOM 1702 O O . SER B 1 29 ? -20.203 -12.969 4.848 1 94 29 SER B O 1
ATOM 1704 N N . LEU B 1 30 ? -21.141 -13.82 6.758 1 95.31 30 LEU B N 1
ATOM 1705 C CA . LEU B 1 30 ? -21.266 -15.156 6.184 1 95.31 30 LEU B CA 1
ATOM 1706 C C . LEU B 1 30 ? -22.156 -15.133 4.941 1 95.31 30 LEU B C 1
ATOM 1708 O O . LEU B 1 30 ? -21.859 -15.82 3.959 1 95.31 30 LEU B O 1
ATOM 1712 N N . GLY B 1 31 ? -23.188 -14.398 4.977 1 96.56 31 GLY B N 1
ATOM 1713 C CA . GLY B 1 31 ? -24.062 -14.25 3.83 1 96.56 31 GLY B CA 1
ATOM 1714 C C . GLY B 1 31 ? -23.359 -13.711 2.6 1 96.56 31 GLY B C 1
ATOM 1715 O O . GLY B 1 31 ? -23.562 -14.211 1.491 1 96.56 31 GLY B O 1
ATOM 1716 N N . SER B 1 32 ? -22.547 -12.742 2.795 1 94.75 32 SER B N 1
ATOM 1717 C CA . SER B 1 32 ? -21.797 -12.141 1.697 1 94.75 32 SER B CA 1
ATOM 1718 C C . SER B 1 32 ? -20.812 -13.133 1.102 1 94.75 32 SER B C 1
ATOM 1720 O O . SER B 1 32 ? -20.641 -13.195 -0.119 1 94.75 32 SER B O 1
ATOM 1722 N N . ILE B 1 33 ? -20.172 -13.844 1.954 1 96.75 33 ILE B N 1
ATOM 1723 C CA . ILE B 1 33 ? -19.203 -14.844 1.51 1 96.75 33 ILE B CA 1
ATOM 1724 C C . ILE B 1 33 ? -19.906 -15.898 0.654 1 96.75 33 ILE B C 1
ATOM 1726 O O . ILE B 1 33 ? -19.406 -16.266 -0.415 1 96.75 33 ILE B O 1
ATOM 1730 N N . ASN B 1 34 ? -21.047 -16.359 1.099 1 95.88 34 ASN B N 1
ATOM 1731 C CA . ASN B 1 34 ? -21.812 -17.359 0.347 1 95.88 34 ASN B CA 1
ATOM 1732 C C . ASN B 1 34 ? -22.172 -16.844 -1.046 1 95.88 34 ASN B C 1
ATOM 1734 O O . ASN B 1 34 ? -22.016 -17.562 -2.033 1 95.88 34 ASN B O 1
ATOM 1738 N N . ILE B 1 35 ? -22.562 -15.703 -1.025 1 96.62 35 ILE B N 1
ATOM 1739 C CA . ILE B 1 35 ? -22.969 -15.102 -2.291 1 96.62 35 ILE B CA 1
ATOM 1740 C C . ILE B 1 35 ? -21.766 -14.992 -3.219 1 96.62 35 ILE B C 1
ATOM 1742 O O . ILE B 1 35 ? -21.844 -15.344 -4.398 1 96.62 35 ILE B O 1
ATOM 1746 N N . LEU B 1 36 ? -20.672 -14.539 -2.732 1 96.56 36 LEU B N 1
ATOM 1747 C CA . LEU B 1 36 ? -19.453 -14.344 -3.525 1 96.56 36 LEU B CA 1
ATOM 1748 C C . LEU B 1 36 ? -18.906 -15.68 -4.016 1 96.56 36 LEU B C 1
ATOM 1750 O O . LEU B 1 36 ? -18.484 -15.797 -5.168 1 96.56 36 LEU B O 1
ATOM 1754 N N . LEU B 1 37 ? -18.906 -16.625 -3.141 1 97.19 37 LEU B N 1
ATOM 1755 C CA . LEU B 1 37 ? -18.422 -17.938 -3.527 1 97.19 37 LEU B CA 1
ATOM 1756 C C . LEU B 1 37 ? -19.266 -18.531 -4.648 1 97.19 37 LEU B C 1
ATOM 1758 O O . LEU B 1 37 ? -18.734 -19.062 -5.625 1 97.19 37 LEU B O 1
ATOM 1762 N N . LYS B 1 38 ? -20.547 -18.438 -4.5 1 97.12 38 LYS B N 1
ATOM 1763 C CA . LYS B 1 38 ? -21.438 -18.938 -5.535 1 97.12 38 LYS B CA 1
ATOM 1764 C C . LYS B 1 38 ? -21.188 -18.25 -6.867 1 97.12 38 LYS B C 1
ATOM 1766 O O . LYS B 1 38 ? -21.141 -18.891 -7.918 1 97.12 38 LYS B O 1
ATOM 1771 N N . LYS B 1 39 ? -21.016 -17 -6.785 1 97.75 39 LYS B N 1
ATOM 1772 C CA . LYS B 1 39 ? -20.719 -16.219 -7.98 1 97.75 39 LYS B CA 1
ATOM 1773 C C . LYS B 1 39 ? -19.422 -16.688 -8.625 1 97.75 39 LYS B C 1
ATOM 1775 O O . LYS B 1 39 ? -19.359 -16.891 -9.844 1 97.75 39 LYS B O 1
ATOM 1780 N N . MET B 1 40 ? -18.406 -16.891 -7.848 1 98 40 MET B N 1
ATOM 1781 C CA . MET B 1 40 ? -17.078 -17.266 -8.344 1 98 40 MET B CA 1
ATOM 1782 C C . MET B 1 40 ? -17.078 -18.672 -8.906 1 98 40 MET B C 1
ATOM 1784 O O . MET B 1 40 ? -16.359 -18.969 -9.867 1 98 40 MET B O 1
ATOM 1788 N N . ILE B 1 41 ? -17.891 -19.5 -8.336 1 97.81 41 ILE B N 1
ATOM 1789 C CA . ILE B 1 41 ? -18.062 -20.844 -8.852 1 97.81 41 ILE B CA 1
ATOM 1790 C C . ILE B 1 41 ? -18.781 -20.797 -10.195 1 97.81 41 ILE B C 1
ATOM 1792 O O . ILE B 1 41 ? -18.359 -21.438 -11.164 1 97.81 41 ILE B O 1
ATOM 1796 N N . LYS B 1 42 ? -19.797 -20 -10.219 1 97.94 42 LYS B N 1
ATOM 1797 C CA . LYS B 1 42 ? -20.578 -19.844 -11.453 1 97.94 42 LYS B CA 1
ATOM 1798 C C . LYS B 1 42 ? -19.703 -19.266 -12.57 1 97.94 42 LYS B C 1
ATOM 1800 O O . LYS B 1 42 ? -19.844 -19.656 -13.734 1 97.94 42 LYS B O 1
ATOM 1805 N N . GLU B 1 43 ? -18.812 -18.391 -12.203 1 97.56 43 GLU B N 1
ATOM 1806 C CA . GLU B 1 43 ? -17.922 -17.734 -13.172 1 97.56 43 GLU B CA 1
ATOM 1807 C C . GLU B 1 43 ? -16.781 -18.672 -13.57 1 97.56 43 GLU B C 1
ATOM 1809 O O . GLU B 1 43 ? -15.984 -18.328 -14.445 1 97.56 43 GLU B O 1
ATOM 1814 N N . GLY B 1 44 ? -16.641 -19.766 -12.906 1 97.88 44 GLY B N 1
ATOM 1815 C CA . GLY B 1 44 ? -15.656 -20.766 -13.266 1 97.88 44 GLY B CA 1
ATOM 1816 C C . GLY B 1 44 ? -14.289 -20.516 -12.648 1 97.88 44 GLY B C 1
ATOM 1817 O O . GLY B 1 44 ? -13.281 -21.031 -13.125 1 97.88 44 GLY B O 1
ATOM 1818 N N . LEU B 1 45 ? -14.195 -19.703 -11.617 1 98.19 45 LEU B N 1
ATOM 1819 C CA . LEU B 1 45 ? -12.93 -19.359 -10.977 1 98.19 45 LEU B CA 1
ATOM 1820 C C . LEU B 1 45 ? -12.562 -20.391 -9.906 1 98.19 45 LEU B C 1
ATOM 1822 O O . LEU B 1 45 ? -11.383 -20.625 -9.641 1 98.19 45 LEU B O 1
ATOM 1826 N N . ILE B 1 46 ? -13.594 -20.953 -9.273 1 98.31 46 ILE B N 1
ATOM 1827 C CA . ILE B 1 46 ? -13.414 -21.844 -8.133 1 98.31 46 ILE B CA 1
ATOM 1828 C C . ILE B 1 46 ? -14.188 -23.141 -8.367 1 98.31 46 ILE B C 1
ATOM 1830 O O . ILE B 1 46 ? -15.297 -23.109 -8.922 1 98.31 46 ILE B O 1
ATOM 1834 N N . LYS B 1 47 ? -13.578 -24.203 -8.039 1 97.81 47 LYS B N 1
ATOM 1835 C CA . LYS B 1 47 ? -14.258 -25.484 -7.984 1 97.81 47 LYS B CA 1
ATOM 1836 C C . LYS B 1 47 ? -14.477 -25.938 -6.543 1 97.81 47 LYS B C 1
ATOM 1838 O O . LYS B 1 47 ? -13.602 -25.75 -5.691 1 97.81 47 LYS B O 1
ATOM 1843 N N . VAL B 1 48 ? -15.672 -26.562 -6.332 1 96.19 48 VAL B N 1
ATOM 1844 C CA . VAL B 1 48 ? -16 -27 -4.988 1 96.19 48 VAL B CA 1
ATOM 1845 C C . VAL B 1 48 ? -16.219 -28.516 -4.988 1 96.19 48 VAL B C 1
ATOM 1847 O O . VAL B 1 48 ? -16.797 -29.078 -5.926 1 96.19 48 VAL B O 1
ATOM 1850 N N . GLU B 1 49 ? -15.672 -29.125 -4.027 1 95.44 49 GLU B N 1
ATOM 1851 C CA . GLU B 1 49 ? -15.836 -30.562 -3.881 1 95.44 49 GLU B CA 1
ATOM 1852 C C . GLU B 1 49 ? -16.234 -30.938 -2.453 1 95.44 49 GLU B C 1
ATOM 1854 O O . GLU B 1 49 ? -15.758 -30.328 -1.494 1 95.44 49 GLU B O 1
ATOM 1859 N N . ASN B 1 50 ? -17.047 -31.922 -2.459 1 93.75 50 ASN B N 1
ATOM 1860 C CA . ASN B 1 50 ? -17.422 -32.438 -1.144 1 93.75 50 ASN B CA 1
ATOM 1861 C C . ASN B 1 50 ? -16.328 -33.344 -0.577 1 93.75 50 ASN B C 1
ATOM 1863 O O . ASN B 1 50 ? -15.781 -34.188 -1.292 1 93.75 50 ASN B O 1
ATOM 1867 N N . ILE B 1 51 ? -16.047 -33.062 0.686 1 92.12 51 ILE B N 1
ATOM 1868 C CA . ILE B 1 51 ? -15.07 -33.938 1.359 1 92.12 51 ILE B CA 1
ATOM 1869 C C . ILE B 1 51 ? -15.703 -34.531 2.605 1 92.12 51 ILE B C 1
ATOM 1871 O O . ILE B 1 51 ? -16.797 -34.125 3.023 1 92.12 51 ILE B O 1
ATOM 1875 N N . PRO B 1 52 ? -15.102 -35.531 3.146 1 89.88 52 PRO B N 1
ATOM 1876 C CA . PRO B 1 52 ? -15.703 -36.219 4.289 1 89.88 52 PRO B CA 1
ATOM 1877 C C . PRO B 1 52 ? -16.094 -35.25 5.41 1 89.88 52 PRO B C 1
ATOM 1879 O O . PRO B 1 52 ? -15.578 -34.156 5.492 1 89.88 52 PRO B O 1
ATOM 1882 N N . ALA B 1 53 ? -16.969 -35.781 6.281 1 90.12 53 ALA B N 1
ATOM 1883 C CA . ALA B 1 53 ? -17.453 -35.062 7.461 1 90.12 53 ALA B CA 1
ATOM 1884 C C . ALA B 1 53 ? -18.328 -33.875 7.066 1 90.12 53 ALA B C 1
ATOM 1886 O O . ALA B 1 53 ? -18.328 -32.844 7.75 1 90.12 53 ALA B O 1
ATOM 1887 N N . ASN B 1 54 ? -18.938 -34.062 5.898 1 87.88 54 ASN B N 1
ATOM 1888 C CA . ASN B 1 54 ? -19.875 -33.062 5.402 1 87.88 54 ASN B CA 1
ATOM 1889 C C . ASN B 1 54 ? -19.188 -31.719 5.219 1 87.88 54 ASN B C 1
ATOM 1891 O O . ASN B 1 54 ? -19.75 -30.672 5.574 1 87.88 54 ASN B O 1
ATOM 1895 N N . ARG B 1 55 ? -17.891 -31.781 4.859 1 90.75 55 ARG B N 1
ATOM 1896 C CA . ARG B 1 55 ? -17.141 -30.562 4.613 1 90.75 55 ARG B CA 1
ATOM 1897 C C . ARG B 1 55 ? -16.922 -30.344 3.119 1 90.75 55 ARG B C 1
ATOM 1899 O O . ARG B 1 55 ? -17.203 -31.234 2.311 1 90.75 55 ARG B O 1
ATOM 1906 N N . VAL B 1 56 ? -16.625 -29.125 2.828 1 94.12 56 VAL B N 1
ATOM 1907 C CA . VAL B 1 56 ? -16.391 -28.766 1.431 1 94.12 56 VAL B CA 1
ATOM 1908 C C . VAL B 1 56 ? -14.969 -28.266 1.26 1 94.12 56 VAL B C 1
ATOM 1910 O O . VAL B 1 56 ? -14.406 -27.641 2.168 1 94.12 56 VAL B O 1
ATOM 1913 N N . ALA B 1 57 ? -14.391 -28.625 0.128 1 96.69 57 ALA B N 1
ATOM 1914 C CA . ALA B 1 57 ? -13.086 -28.094 -0.265 1 96.69 57 ALA B CA 1
ATOM 1915 C C . ALA B 1 57 ? -13.203 -27.203 -1.494 1 96.69 57 ALA B C 1
ATOM 1917 O O . ALA B 1 57 ? -14.008 -27.469 -2.393 1 96.69 57 ALA B O 1
ATOM 1918 N N . TYR B 1 58 ? -12.453 -26.125 -1.427 1 97.62 58 TYR B N 1
ATOM 1919 C CA . TYR B 1 58 ? -12.43 -25.188 -2.549 1 97.62 58 TYR B CA 1
ATOM 1920 C C . TYR B 1 58 ? -11.078 -25.219 -3.248 1 97.62 58 TYR B C 1
ATOM 1922 O O . TYR B 1 58 ? -10.039 -25.281 -2.596 1 97.62 58 TYR B O 1
ATOM 1930 N N . MET B 1 59 ? -11.117 -25.141 -4.559 1 97.62 59 MET B N 1
ATOM 1931 C CA . MET B 1 59 ? -9.883 -25.078 -5.344 1 97.62 59 MET B CA 1
ATOM 1932 C C . MET B 1 59 ? -10 -24.062 -6.465 1 97.62 59 MET B C 1
ATOM 1934 O O . MET B 1 59 ? -11.07 -23.891 -7.055 1 97.62 59 MET B O 1
ATOM 1938 N N . LEU B 1 60 ? -8.875 -23.469 -6.727 1 97.69 60 LEU B N 1
ATOM 1939 C CA . LEU B 1 60 ? -8.875 -22.562 -7.871 1 97.69 60 LEU B CA 1
ATOM 1940 C C . LEU B 1 60 ? -8.758 -23.328 -9.18 1 97.69 60 LEU B C 1
ATOM 1942 O O . LEU B 1 60 ? -8.008 -24.297 -9.266 1 97.69 60 LEU B O 1
ATOM 1946 N N . THR B 1 61 ? -9.586 -22.938 -10.195 1 97.5 61 THR B N 1
ATOM 1947 C CA . THR B 1 61 ? -9.406 -23.422 -11.555 1 97.5 61 THR B CA 1
ATOM 1948 C C . THR B 1 61 ? -8.25 -22.703 -12.242 1 97.5 61 THR B C 1
ATOM 1950 O O . THR B 1 61 ? -7.715 -21.734 -11.711 1 97.5 61 THR B O 1
ATOM 1953 N N . PRO B 1 62 ? -7.84 -23.234 -13.367 1 94.75 62 PRO B N 1
ATOM 1954 C CA . PRO B 1 62 ? -6.844 -22.469 -14.125 1 94.75 62 PRO B CA 1
ATOM 1955 C C . PRO B 1 62 ? -7.289 -21.031 -14.398 1 94.75 62 PRO B C 1
ATOM 1957 O O . PRO B 1 62 ? -6.488 -20.109 -14.273 1 94.75 62 PRO B O 1
ATOM 1960 N N . LYS B 1 63 ? -8.492 -20.906 -14.68 1 96.12 63 LYS B N 1
ATOM 1961 C CA . LYS B 1 63 ? -9.047 -19.562 -14.867 1 96.12 63 LYS B CA 1
ATOM 1962 C C . LYS B 1 63 ? -8.969 -18.75 -13.578 1 96.12 63 LYS B C 1
ATOM 1964 O O . LYS B 1 63 ? -8.68 -17.562 -13.602 1 96.12 63 LYS B O 1
ATOM 1969 N N . GLY B 1 64 ? -9.227 -19.375 -12.469 1 96.75 64 GLY B N 1
ATOM 1970 C CA . GLY B 1 64 ? -9.148 -18.75 -11.156 1 96.75 64 GLY B CA 1
ATOM 1971 C C . GLY B 1 64 ? -7.75 -18.297 -10.789 1 96.75 64 GLY B C 1
ATOM 1972 O O . GLY B 1 64 ? -7.574 -17.234 -10.18 1 96.75 64 GLY B O 1
ATOM 1973 N N . MET B 1 65 ? -6.832 -19.094 -11.227 1 94.88 65 MET B N 1
ATOM 1974 C CA . MET B 1 65 ? -5.434 -18.75 -10.961 1 94.88 65 MET B CA 1
ATOM 1975 C C . MET B 1 65 ? -5.016 -17.516 -11.734 1 94.88 65 MET B C 1
ATOM 1977 O O . MET B 1 65 ? -4.316 -16.641 -11.203 1 94.88 65 MET B O 1
ATOM 1981 N N . VAL B 1 66 ? -5.438 -17.453 -12.922 1 94.06 66 VAL B N 1
ATOM 1982 C CA . VAL B 1 66 ? -5.145 -16.297 -13.75 1 94.06 66 VAL B CA 1
ATOM 1983 C C . VAL B 1 66 ? -5.809 -15.055 -13.156 1 94.06 66 VAL B C 1
ATOM 1985 O O . VAL B 1 66 ? -5.18 -14 -13.047 1 94.06 66 VAL B O 1
ATOM 1988 N N . GLU B 1 67 ? -7.027 -15.211 -12.734 1 95.38 67 GLU B N 1
ATOM 1989 C CA . GLU B 1 67 ? -7.75 -14.102 -12.133 1 95.38 67 GLU B CA 1
ATOM 1990 C C . GLU B 1 67 ? -7.09 -13.648 -10.836 1 95.38 67 GLU B C 1
ATOM 1992 O O . GLU B 1 67 ? -6.973 -12.445 -10.578 1 95.38 67 GLU B O 1
ATOM 1997 N N . LYS B 1 68 ? -6.68 -14.602 -10.062 1 95.81 68 LYS B N 1
ATOM 1998 C CA . LYS B 1 68 ? -5.961 -14.266 -8.836 1 95.81 68 LYS B CA 1
ATOM 1999 C C . LYS B 1 68 ? -4.707 -13.453 -9.141 1 95.81 68 LYS B C 1
ATOM 2001 O O . LYS B 1 68 ? -4.434 -12.445 -8.477 1 95.81 68 LYS B O 1
ATOM 2006 N N . ALA B 1 69 ? -3.961 -13.852 -10.148 1 95.25 69 ALA B N 1
ATOM 2007 C CA . ALA B 1 69 ? -2.738 -13.148 -10.523 1 95.25 69 ALA B CA 1
ATOM 2008 C C . ALA B 1 69 ? -3.045 -11.719 -10.961 1 95.25 69 ALA B C 1
ATOM 2010 O O . ALA B 1 69 ? -2.348 -10.781 -10.562 1 95.25 69 ALA B O 1
ATOM 2011 N N . ASN B 1 70 ? -4.074 -11.594 -11.742 1 94.62 70 ASN B N 1
ATOM 2012 C CA . ASN B 1 70 ? -4.473 -10.273 -12.219 1 94.62 70 ASN B CA 1
ATOM 2013 C C . ASN B 1 70 ? -4.883 -9.367 -11.055 1 94.62 70 ASN B C 1
ATOM 2015 O O . ASN B 1 70 ? -4.496 -8.195 -11.008 1 94.62 70 ASN B O 1
ATOM 2019 N N . LYS B 1 71 ? -5.641 -9.93 -10.211 1 95.25 71 LYS B N 1
ATOM 2020 C CA . LYS B 1 71 ? -6.086 -9.156 -9.055 1 95.25 71 LYS B CA 1
ATOM 2021 C C . LYS B 1 71 ? -4.918 -8.836 -8.125 1 95.25 71 LYS B C 1
ATOM 2023 O O . LYS B 1 71 ? -4.891 -7.781 -7.492 1 95.25 71 LYS B O 1
ATOM 2028 N N . THR B 1 72 ? -3.994 -9.789 -8.031 1 95.75 72 THR B N 1
ATOM 2029 C CA . THR B 1 72 ? -2.779 -9.539 -7.262 1 95.75 72 THR B CA 1
ATOM 2030 C C . THR B 1 72 ? -2.031 -8.328 -7.809 1 95.75 72 THR B C 1
ATOM 2032 O O . THR B 1 72 ? -1.601 -7.457 -7.043 1 95.75 72 THR B O 1
ATOM 2035 N N . TYR B 1 73 ? -1.913 -8.273 -9.062 1 96.12 73 TYR B N 1
ATOM 2036 C CA . TYR B 1 73 ? -1.251 -7.145 -9.703 1 96.12 73 TYR B CA 1
ATOM 2037 C C . TYR B 1 73 ? -1.939 -5.836 -9.336 1 96.12 73 TYR B C 1
ATOM 2039 O O . TYR B 1 73 ? -1.281 -4.867 -8.938 1 96.12 73 TYR B O 1
ATOM 2047 N N . THR B 1 74 ? -3.232 -5.832 -9.484 1 95.81 74 THR B N 1
ATOM 2048 C CA . THR B 1 74 ? -4.004 -4.629 -9.195 1 95.81 74 THR B CA 1
ATOM 2049 C C . THR B 1 74 ? -3.832 -4.215 -7.738 1 95.81 74 THR B C 1
ATOM 2051 O O . THR B 1 74 ? -3.682 -3.027 -7.438 1 95.81 74 THR B O 1
ATOM 2054 N N . TYR B 1 75 ? -3.822 -5.223 -6.949 1 94.88 75 TYR B N 1
ATOM 2055 C CA . TYR B 1 75 ? -3.654 -5.012 -5.516 1 94.88 75 TYR B CA 1
ATOM 2056 C C . TYR B 1 75 ? -2.295 -4.395 -5.211 1 94.88 75 TYR B C 1
ATOM 2058 O O . TYR B 1 75 ? -2.213 -3.367 -4.531 1 94.88 75 TYR B O 1
ATOM 2066 N N . ILE B 1 76 ? -1.291 -4.914 -5.688 1 96.12 76 ILE B N 1
ATOM 2067 C CA . ILE B 1 76 ? 0.07 -4.457 -5.441 1 96.12 76 ILE B CA 1
ATOM 2068 C C . ILE B 1 76 ? 0.274 -3.08 -6.07 1 96.12 76 ILE B C 1
ATOM 2070 O O . ILE B 1 76 ? 0.876 -2.193 -5.461 1 96.12 76 ILE B O 1
ATOM 2074 N N . LYS B 1 77 ? -0.21 -2.951 -7.281 1 96.38 77 LYS B N 1
ATOM 2075 C CA . LYS B 1 77 ? -0.09 -1.67 -7.969 1 96.38 77 LYS B CA 1
ATOM 2076 C C . LYS B 1 77 ? -0.701 -0.542 -7.141 1 96.38 77 LYS B C 1
ATOM 2078 O O . LYS B 1 77 ? -0.112 0.533 -7.016 1 96.38 77 LYS B O 1
ATOM 2083 N N . HIS B 1 78 ? -1.843 -0.792 -6.617 1 95.12 78 HIS B N 1
ATOM 2084 C CA . HIS B 1 78 ? -2.504 0.208 -5.785 1 95.12 78 HIS B CA 1
ATOM 2085 C C . HIS B 1 78 ? -1.654 0.565 -4.57 1 95.12 78 HIS B C 1
ATOM 2087 O O . HIS B 1 78 ? -1.427 1.745 -4.293 1 95.12 78 HIS B O 1
ATOM 2093 N N . HIS B 1 79 ? -1.198 -0.451 -3.859 1 96 79 HIS B N 1
ATOM 2094 C CA . HIS B 1 79 ? -0.394 -0.21 -2.666 1 96 79 HIS B CA 1
ATOM 2095 C C . HIS B 1 79 ? 0.918 0.483 -3.016 1 96 79 HIS B C 1
ATOM 2097 O O . HIS B 1 79 ? 1.371 1.369 -2.287 1 96 79 HIS B O 1
ATOM 2103 N N . TYR B 1 80 ? 1.472 0.104 -4.082 1 97.06 80 TYR B N 1
ATOM 2104 C CA . TYR B 1 80 ? 2.705 0.725 -4.551 1 97.06 80 TYR B CA 1
ATOM 2105 C C . TYR B 1 80 ? 2.488 2.201 -4.863 1 97.06 80 TYR B C 1
ATOM 2107 O O . TYR B 1 80 ? 3.303 3.047 -4.488 1 97.06 80 TYR B O 1
ATOM 2115 N N . THR B 1 81 ? 1.442 2.469 -5.547 1 96.56 81 THR B N 1
ATOM 2116 C CA . THR B 1 81 ? 1.139 3.84 -5.941 1 96.56 81 THR B CA 1
ATOM 2117 C C . THR B 1 81 ? 0.975 4.734 -4.715 1 96.56 81 THR B C 1
ATOM 2119 O O . THR B 1 81 ? 1.486 5.855 -4.688 1 96.56 81 THR B O 1
ATOM 2122 N N . VAL B 1 82 ? 0.308 4.211 -3.705 1 95.75 82 VAL B N 1
ATOM 2123 C CA . VAL B 1 82 ? 0.111 4.969 -2.475 1 95.75 82 VAL B CA 1
ATOM 2124 C C . VAL B 1 82 ? 1.464 5.293 -1.845 1 95.75 82 VAL B C 1
ATOM 2126 O O . VAL B 1 82 ? 1.725 6.441 -1.474 1 95.75 82 VAL B O 1
ATOM 2129 N N . ILE B 1 83 ? 2.305 4.293 -1.797 1 97.06 83 ILE B N 1
ATOM 2130 C CA . ILE B 1 83 ? 3.605 4.473 -1.158 1 97.06 83 ILE B CA 1
ATOM 2131 C C . ILE B 1 83 ? 4.465 5.422 -1.991 1 97.06 83 ILE B C 1
ATOM 2133 O O . ILE B 1 83 ? 5.145 6.293 -1.445 1 97.06 83 ILE B O 1
ATOM 2137 N N . HIS B 1 84 ? 4.402 5.273 -3.266 1 96.12 84 HIS B N 1
ATOM 2138 C CA . HIS B 1 84 ? 5.164 6.145 -4.156 1 96.12 84 HIS B CA 1
ATOM 2139 C C . HIS B 1 84 ? 4.699 7.594 -4.039 1 96.12 84 HIS B C 1
ATOM 2141 O O . HIS B 1 84 ? 5.523 8.508 -3.936 1 96.12 84 HIS B O 1
ATOM 2147 N N . GLU B 1 85 ? 3.441 7.812 -4.059 1 96.38 85 GLU B N 1
ATOM 2148 C CA . GLU B 1 85 ? 2.895 9.156 -3.916 1 96.38 85 GLU B CA 1
ATOM 2149 C C . GLU B 1 85 ? 3.246 9.758 -2.557 1 96.38 85 GLU B C 1
ATOM 2151 O O . GLU B 1 85 ? 3.52 10.953 -2.451 1 96.38 85 GLU B O 1
ATOM 2156 N N . THR B 1 86 ? 3.15 8.93 -1.54 1 97.44 86 THR B N 1
ATOM 2157 C CA . THR B 1 86 ? 3.51 9.398 -0.205 1 97.44 86 THR B CA 1
ATOM 2158 C C . THR B 1 86 ? 4.965 9.852 -0.165 1 97.44 86 THR B C 1
ATOM 2160 O O . THR B 1 86 ? 5.277 10.914 0.388 1 97.44 86 THR B O 1
ATOM 2163 N N . LYS B 1 87 ? 5.812 9.062 -0.724 1 97 87 LYS B N 1
ATOM 2164 C CA . LYS B 1 87 ? 7.227 9.414 -0.798 1 97 87 LYS B CA 1
ATOM 2165 C C . LYS B 1 87 ? 7.426 10.758 -1.499 1 97 87 LYS B C 1
ATOM 2167 O O . LYS B 1 87 ? 8.211 11.594 -1.045 1 97 87 LYS B O 1
ATOM 2172 N N . GLU B 1 88 ? 6.707 10.898 -2.619 1 96.94 88 GLU B N 1
ATOM 2173 C CA . GLU B 1 88 ? 6.797 12.148 -3.361 1 96.94 88 GLU B CA 1
ATOM 2174 C C . GLU B 1 88 ? 6.305 13.328 -2.52 1 96.94 88 GLU B C 1
ATOM 2176 O O . GLU B 1 88 ? 6.895 14.406 -2.551 1 96.94 88 GLU B O 1
ATOM 2181 N N . LYS B 1 89 ? 5.262 13.141 -1.799 1 97.19 89 LYS B N 1
ATOM 2182 C CA . LYS B 1 89 ? 4.746 14.188 -0.919 1 97.19 89 LYS B CA 1
ATOM 2183 C C . LYS B 1 89 ? 5.766 14.555 0.158 1 97.19 89 LYS B C 1
ATOM 2185 O O . LYS B 1 89 ? 5.973 15.734 0.45 1 97.19 89 LYS B O 1
ATOM 2190 N N . ILE B 1 90 ? 6.371 13.539 0.73 1 97.62 90 ILE B N 1
ATOM 2191 C CA . ILE B 1 90 ? 7.391 13.766 1.75 1 97.62 90 ILE B CA 1
ATOM 2192 C C . ILE B 1 90 ? 8.539 14.578 1.157 1 97.62 90 ILE B C 1
ATOM 2194 O O . ILE B 1 90 ? 8.984 15.555 1.755 1 97.62 90 ILE B O 1
ATOM 2198 N N . LYS B 1 91 ? 8.953 14.148 0.015 1 97 91 LYS B N 1
ATOM 2199 C CA . LYS B 1 91 ? 10.031 14.852 -0.673 1 97 91 LYS B CA 1
ATOM 2200 C C . LYS B 1 91 ? 9.688 16.328 -0.874 1 97 91 LYS B C 1
ATOM 2202 O O . LYS B 1 91 ? 10.516 17.203 -0.616 1 97 91 LYS B O 1
ATOM 2207 N N . ASN B 1 92 ? 8.516 16.578 -1.292 1 97 92 ASN B N 1
ATOM 2208 C CA . ASN B 1 92 ? 8.062 17.938 -1.531 1 97 92 ASN B CA 1
ATOM 2209 C C . ASN B 1 92 ? 8.023 18.75 -0.238 1 97 92 ASN B C 1
ATOM 2211 O O . ASN B 1 92 ? 8.398 19.922 -0.224 1 97 92 ASN B O 1
ATOM 2215 N N . VAL B 1 93 ? 7.539 18.156 0.794 1 96.69 93 VAL B N 1
ATOM 2216 C CA . VAL B 1 93 ? 7.484 18.828 2.088 1 96.69 93 VAL B CA 1
ATOM 2217 C C . VAL B 1 93 ? 8.898 19.203 2.529 1 96.69 93 VAL B C 1
ATOM 2219 O O . VAL B 1 93 ? 9.148 20.344 2.936 1 96.69 93 VAL B O 1
ATOM 2222 N N . LEU B 1 94 ? 9.828 18.25 2.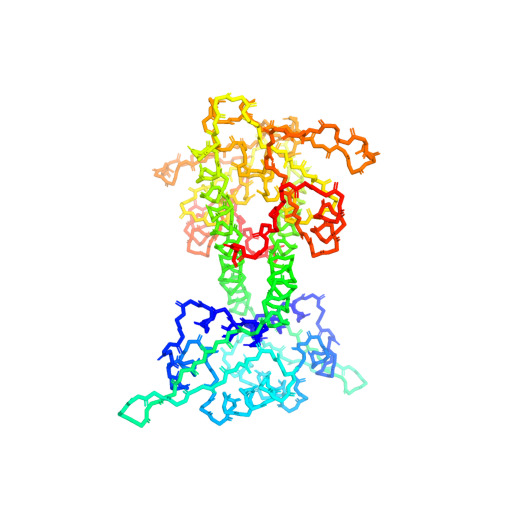443 1 96.44 94 LEU B N 1
ATOM 2223 C CA . LEU B 1 94 ? 11.219 18.5 2.834 1 96.44 94 LEU B CA 1
ATOM 2224 C C . LEU B 1 94 ? 11.828 19.594 1.978 1 96.44 94 LEU B C 1
ATOM 2226 O O . LEU B 1 94 ? 12.484 20.5 2.498 1 96.44 94 LEU B O 1
ATOM 2230 N N . TYR B 1 95 ? 11.547 19.438 0.729 1 95.25 95 TYR B N 1
ATOM 2231 C CA . TYR B 1 95 ? 12.062 20.438 -0.205 1 95.25 95 TYR B CA 1
ATOM 2232 C C . TYR B 1 95 ? 11.586 21.828 0.164 1 95.25 95 TYR B C 1
ATOM 2234 O O . TYR B 1 95 ? 12.391 22.766 0.253 1 95.25 95 TYR B O 1
ATOM 2242 N N . ASN B 1 96 ? 10.32 22 0.379 1 95.5 96 ASN B N 1
ATOM 2243 C CA . ASN B 1 96 ? 9.734 23.297 0.717 1 95.5 96 ASN B CA 1
ATOM 2244 C C . ASN B 1 96 ? 10.312 23.844 2.018 1 95.5 96 ASN B C 1
ATOM 2246 O O . ASN B 1 96 ? 10.586 25.047 2.119 1 95.5 96 ASN B O 1
ATOM 2250 N N . GLN B 1 97 ? 10.492 22.969 3.002 1 94.31 97 GLN B N 1
ATOM 2251 C CA . GLN B 1 97 ? 11.055 23.391 4.277 1 94.31 97 GLN B CA 1
ATOM 2252 C C . GLN B 1 97 ? 12.516 23.812 4.117 1 94.31 97 GLN B C 1
ATOM 2254 O O . GLN B 1 97 ? 12.953 24.812 4.715 1 94.31 97 GLN B O 1
ATOM 2259 N N . LEU B 1 98 ? 13.227 23.156 3.33 1 93.75 98 LEU B N 1
ATOM 2260 C CA . LEU B 1 98 ? 14.633 23.438 3.105 1 93.75 98 LEU B CA 1
ATOM 2261 C C . LEU B 1 98 ? 14.812 24.766 2.373 1 93.75 98 LEU B C 1
ATOM 2263 O O . LEU B 1 98 ? 15.758 25.516 2.645 1 93.75 98 LEU B O 1
ATOM 2267 N N . GLU B 1 99 ? 13.906 25.016 1.495 1 91.75 99 GLU B N 1
ATOM 2268 C CA . GLU B 1 99 ? 13.953 26.266 0.743 1 91.75 99 GLU B CA 1
ATOM 2269 C C . GLU B 1 99 ? 13.688 27.469 1.65 1 91.75 99 GLU B C 1
ATOM 2271 O O . GLU B 1 99 ? 14.18 28.562 1.394 1 91.75 99 GLU B O 1
ATOM 2276 N N . GLU B 1 100 ? 12.945 27.234 2.648 1 89.81 100 GLU B N 1
ATOM 2277 C CA . GLU B 1 100 ? 12.539 28.328 3.533 1 89.81 100 GLU B CA 1
ATOM 2278 C C . GLU B 1 100 ? 13.578 28.562 4.625 1 89.81 100 GLU B C 1
ATOM 2280 O O . GLU B 1 100 ? 13.555 29.594 5.301 1 89.81 100 GLU B O 1
ATOM 2285 N N . LEU B 1 101 ? 14.469 27.594 4.812 1 86.75 101 LEU B N 1
ATOM 2286 C CA . LEU B 1 101 ? 15.469 27.703 5.867 1 86.75 101 LEU B CA 1
ATOM 2287 C C . LEU B 1 101 ? 16.422 28.875 5.594 1 86.75 101 LEU B C 1
ATOM 2289 O O . LEU B 1 101 ? 16.75 29.156 4.441 1 86.75 101 LEU B O 1
ATOM 2293 N N . GLN B 1 102 ? 16.766 29.578 6.531 1 81.25 102 GLN B N 1
ATOM 2294 C CA . GLN B 1 102 ? 17.797 30.609 6.449 1 81.25 102 GLN B CA 1
ATOM 2295 C C . GLN B 1 102 ? 19.188 29.984 6.469 1 81.25 102 GLN B C 1
ATOM 2297 O O . GLN B 1 102 ? 19.359 28.812 6.801 1 81.25 102 GLN B O 1
ATOM 2302 N N . ASP B 1 103 ? 20.203 30.703 6.043 1 75.56 103 ASP B N 1
ATOM 2303 C CA . ASP B 1 103 ? 21.547 30.234 5.707 1 75.56 103 ASP B CA 1
ATOM 2304 C C . ASP B 1 103 ? 22.156 29.406 6.84 1 75.56 103 ASP B C 1
ATOM 2306 O O . ASP B 1 103 ? 22.844 28.422 6.594 1 75.56 103 ASP B O 1
ATOM 2310 N N . GLU B 1 104 ? 21.75 29.594 8.078 1 81.31 104 GLU B N 1
ATOM 2311 C CA . GLU B 1 104 ? 22.406 28.844 9.148 1 81.31 104 GLU B CA 1
ATOM 2312 C C . GLU B 1 104 ? 21.484 27.797 9.75 1 81.31 104 GLU B C 1
ATOM 2314 O O . GLU B 1 104 ? 21.906 27 10.578 1 81.31 104 GLU B O 1
ATOM 2319 N N . GLU B 1 105 ? 20.391 27.766 9.141 1 88.31 105 GLU B N 1
ATOM 2320 C CA . GLU B 1 105 ? 19.422 26.828 9.719 1 88.31 105 GLU B CA 1
ATOM 2321 C C . GLU B 1 105 ? 19.5 25.469 9.047 1 88.31 105 GLU B C 1
ATOM 2323 O O . GLU B 1 105 ? 19.844 25.375 7.867 1 88.31 105 GLU B O 1
ATOM 2328 N N . LYS B 1 106 ? 19.266 24.469 9.844 1 91.5 106 LYS B N 1
ATOM 2329 C CA . LYS B 1 106 ? 19.266 23.109 9.336 1 91.5 106 LYS B CA 1
ATOM 2330 C C . LYS B 1 106 ? 17.922 22.422 9.578 1 91.5 106 LYS B C 1
ATOM 2332 O O . LYS B 1 106 ? 17.078 22.953 10.312 1 91.5 106 LYS B O 1
ATOM 2337 N N . LEU B 1 107 ? 17.734 21.375 8.867 1 93.94 107 LEU B N 1
ATOM 2338 C CA . LEU B 1 107 ? 16.578 20.516 9.086 1 93.94 107 LEU B CA 1
ATOM 2339 C C . LEU B 1 107 ? 16.969 19.266 9.875 1 93.94 107 LEU B C 1
ATOM 2341 O O . LEU B 1 107 ? 17.844 18.516 9.453 1 93.94 107 LEU B O 1
ATOM 2345 N N . TYR B 1 108 ? 16.344 19.172 11 1 92.62 108 TYR B N 1
ATOM 2346 C CA . TYR B 1 108 ? 16.609 18.031 11.859 1 92.62 108 TYR B CA 1
ATOM 2347 C C . TYR B 1 108 ? 15.477 17.016 11.797 1 92.62 108 TYR B C 1
ATOM 2349 O O . TYR B 1 108 ? 14.305 17.391 11.805 1 92.62 108 TYR B O 1
ATOM 2357 N N . ILE B 1 109 ? 15.844 15.742 11.719 1 94 109 ILE B N 1
ATOM 2358 C CA . ILE B 1 109 ? 14.805 14.719 11.617 1 94 109 ILE B CA 1
ATOM 2359 C C . ILE B 1 109 ? 15.047 13.625 12.648 1 94 109 ILE B C 1
ATOM 2361 O O . ILE B 1 109 ? 16.172 13.125 12.781 1 94 109 ILE B O 1
ATOM 2365 N N . VAL B 1 110 ? 13.969 13.336 13.359 1 90.88 110 VAL B N 1
ATOM 2366 C CA . VAL B 1 110 ? 14 12.219 14.289 1 90.88 110 VAL B CA 1
ATOM 2367 C C . VAL B 1 110 ? 13.484 10.953 13.602 1 90.88 110 VAL B C 1
ATOM 2369 O O . VAL B 1 110 ? 12.289 10.844 13.312 1 90.88 110 VAL B O 1
ATOM 2372 N N . PHE B 1 111 ? 14.367 10 13.398 1 91.69 111 PHE B N 1
ATOM 2373 C CA . PHE B 1 111 ? 13.977 8.742 12.773 1 91.69 111 PHE B CA 1
ATOM 2374 C C . PHE B 1 111 ? 13.656 7.688 13.828 1 91.69 111 PHE B C 1
ATOM 2376 O O . PHE B 1 111 ? 14.359 7.574 14.828 1 91.69 111 PHE B O 1
ATOM 2383 N N . LYS B 1 112 ? 12.586 7.078 13.594 1 91.19 112 LYS B N 1
ATOM 2384 C CA . LYS B 1 112 ? 12.195 5.941 14.422 1 91.19 112 LYS B CA 1
ATOM 2385 C C . LYS B 1 112 ? 12.164 4.652 13.602 1 91.19 112 LYS B C 1
ATOM 2387 O O . LYS B 1 112 ? 12.539 4.645 12.43 1 91.19 112 LYS B O 1
ATOM 2392 N N . ASP B 1 113 ? 11.859 3.561 14.406 1 91.62 113 ASP B N 1
ATOM 2393 C CA . ASP B 1 113 ? 11.711 2.287 13.711 1 91.62 113 ASP B CA 1
ATOM 2394 C C . ASP B 1 113 ? 10.273 2.105 13.211 1 91.62 113 ASP B C 1
ATOM 2396 O O . ASP B 1 113 ? 9.523 1.29 13.75 1 91.62 113 ASP B O 1
ATOM 2400 N N . ASP B 1 114 ? 9.953 2.975 12.281 1 92.56 114 ASP B N 1
ATOM 2401 C CA . ASP B 1 114 ? 8.594 2.908 11.742 1 92.56 114 ASP B CA 1
ATOM 2402 C C . ASP B 1 114 ? 8.594 3.164 10.234 1 92.56 114 ASP B C 1
ATOM 2404 O O . ASP B 1 114 ? 9.625 3.504 9.656 1 92.56 114 ASP B O 1
ATOM 2408 N N . GLU B 1 115 ? 7.473 2.945 9.586 1 95.94 115 GLU B N 1
ATOM 2409 C CA . GLU B 1 115 ? 7.336 2.98 8.133 1 95.94 115 GLU B CA 1
ATOM 2410 C C . GLU B 1 115 ? 7.492 4.398 7.598 1 95.94 115 GLU B C 1
ATOM 2412 O O . GLU B 1 115 ? 8.062 4.605 6.523 1 95.94 115 GLU B O 1
ATOM 2417 N N . ILE B 1 116 ? 7.027 5.371 8.344 1 96.19 116 ILE B N 1
ATOM 2418 C CA . ILE B 1 116 ? 7.129 6.758 7.898 1 96.19 116 ILE B CA 1
ATOM 2419 C C . ILE B 1 116 ? 8.594 7.18 7.855 1 96.19 116 ILE B C 1
ATOM 2421 O O . ILE B 1 116 ? 9.023 7.855 6.918 1 96.19 116 ILE B O 1
ATOM 2425 N N . SER B 1 117 ? 9.328 6.797 8.859 1 94.94 117 SER B N 1
ATOM 2426 C CA . SER B 1 117 ? 10.758 7.09 8.898 1 94.94 117 SER B CA 1
ATOM 2427 C C . SER B 1 117 ? 11.484 6.465 7.715 1 94.94 117 SER B C 1
ATOM 2429 O O . SER B 1 117 ? 12.352 7.094 7.109 1 94.94 117 SER B O 1
ATOM 2431 N N . GLN B 1 118 ? 11.094 5.285 7.418 1 94.94 118 GLN B N 1
ATOM 2432 C CA . GLN B 1 118 ? 11.719 4.602 6.289 1 94.94 118 GLN B CA 1
ATOM 2433 C C . GLN B 1 118 ? 11.422 5.32 4.977 1 94.94 118 GLN B C 1
ATOM 2435 O O . GLN B 1 118 ? 12.32 5.512 4.152 1 94.94 118 GLN B O 1
ATOM 2440 N N . LEU B 1 119 ? 10.234 5.707 4.785 1 96.75 119 LEU B N 1
ATOM 2441 C CA . LEU B 1 119 ? 9.852 6.441 3.584 1 96.75 119 LEU B CA 1
ATOM 2442 C C . LEU B 1 119 ? 10.57 7.785 3.518 1 96.75 119 LEU B C 1
ATOM 2444 O O . LEU B 1 119 ? 11 8.211 2.443 1 96.75 119 LEU B O 1
ATOM 2448 N N . THR B 1 120 ? 10.68 8.414 4.672 1 96.94 120 THR B N 1
ATOM 2449 C CA . THR B 1 120 ? 11.375 9.695 4.738 1 96.94 120 THR B CA 1
ATOM 2450 C C . THR B 1 120 ? 12.844 9.539 4.359 1 96.94 120 THR B C 1
ATOM 2452 O O . THR B 1 120 ? 13.375 10.328 3.582 1 96.94 120 THR B O 1
ATOM 2455 N N . LYS B 1 121 ? 13.469 8.508 4.879 1 95.06 121 LYS B N 1
ATOM 2456 C CA . LYS B 1 121 ? 14.867 8.227 4.547 1 95.06 121 LYS B CA 1
ATOM 2457 C C . LYS B 1 121 ? 15.047 8.047 3.045 1 95.06 121 LYS B C 1
ATOM 2459 O O . LYS B 1 121 ? 15.961 8.625 2.449 1 95.06 121 LYS B O 1
ATOM 2464 N N . THR B 1 122 ? 14.172 7.289 2.475 1 94 122 THR B N 1
ATOM 2465 C CA . THR B 1 122 ? 14.289 7.02 1.046 1 94 122 THR B CA 1
ATOM 2466 C C . THR B 1 122 ? 14.016 8.281 0.231 1 94 122 THR B C 1
ATOM 2468 O O . THR B 1 122 ? 14.633 8.492 -0.818 1 94 122 THR B O 1
ATOM 2471 N N . SER B 1 123 ? 13.141 9.094 0.685 1 96.25 123 SER B N 1
ATOM 2472 C CA . SER B 1 123 ? 12.875 10.367 0.019 1 96.25 123 SER B CA 1
ATOM 2473 C C . SER B 1 123 ? 14.102 11.266 0.035 1 96.25 123 SER B C 1
ATOM 2475 O O . SER B 1 123 ? 14.414 11.922 -0.962 1 96.25 123 SER B O 1
ATOM 2477 N N . ILE B 1 124 ? 14.781 11.2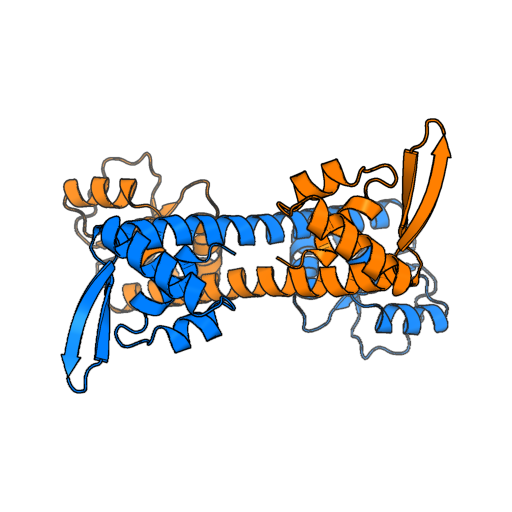81 1.138 1 96.38 124 ILE B N 1
ATOM 2478 C CA . ILE B 1 124 ? 15.969 12.117 1.312 1 96.38 124 ILE B CA 1
ATOM 2479 C C . ILE B 1 124 ? 17.047 11.695 0.321 1 96.38 124 ILE B C 1
ATOM 2481 O O . ILE B 1 124 ? 17.75 12.539 -0.242 1 96.38 124 ILE B O 1
ATOM 2485 N N . THR B 1 125 ? 17.125 10.383 0.121 1 94.44 125 THR B N 1
ATOM 2486 C CA . THR B 1 125 ? 18.141 9.859 -0.788 1 94.44 125 THR B CA 1
ATOM 2487 C C . THR B 1 125 ? 17.922 10.383 -2.203 1 94.44 125 THR B C 1
ATOM 2489 O O . THR B 1 125 ? 18.859 10.422 -3.01 1 94.44 125 THR B O 1
ATOM 2492 N N . GLU B 1 126 ? 16.734 10.766 -2.537 1 93.56 126 GLU B N 1
ATOM 2493 C CA . GLU B 1 126 ? 16.406 11.195 -3.893 1 93.56 126 GLU B CA 1
ATOM 2494 C C . GLU B 1 126 ? 16.609 12.703 -4.059 1 93.56 126 GLU B C 1
ATOM 2496 O O . GLU B 1 126 ? 16.5 13.227 -5.168 1 93.56 126 GLU B O 1
ATOM 2501 N N . LEU B 1 127 ? 16.859 13.359 -2.98 1 93.88 127 LEU B N 1
ATOM 2502 C CA . LEU B 1 127 ? 17.078 14.805 -3.041 1 93.88 127 LEU B CA 1
ATOM 2503 C C . LEU B 1 127 ? 18.453 15.117 -3.617 1 93.88 127 LEU B C 1
ATOM 2505 O O . LEU B 1 127 ? 19.344 14.281 -3.584 1 93.88 127 LEU B O 1
ATOM 2509 N N . GLU B 1 128 ? 18.547 16.281 -4.113 1 91.19 128 GLU B N 1
ATOM 2510 C CA . GLU B 1 128 ? 19.859 16.766 -4.555 1 91.19 128 GLU B CA 1
ATOM 2511 C C . GLU B 1 128 ? 20.828 16.906 -3.379 1 91.19 128 GLU B C 1
ATOM 2513 O O . GLU B 1 128 ? 20.406 17.172 -2.254 1 91.19 128 GLU B O 1
ATOM 2518 N N . LEU B 1 129 ? 22.062 16.859 -3.684 1 89.12 129 LEU B N 1
ATOM 2519 C CA . LEU B 1 129 ? 23.109 16.828 -2.668 1 89.12 129 LEU B CA 1
ATOM 2520 C C . LEU B 1 129 ? 23.078 18.094 -1.823 1 89.12 129 LEU B C 1
ATOM 2522 O O . LEU B 1 129 ? 23.234 18.047 -0.602 1 89.12 129 LEU B O 1
ATOM 2526 N N . HIS B 1 130 ? 22.875 19.25 -2.396 1 88.69 130 HIS B N 1
ATOM 2527 C CA . HIS B 1 130 ? 22.922 20.516 -1.677 1 88.69 130 HIS B CA 1
ATOM 2528 C C . HIS B 1 130 ? 21.781 20.609 -0.667 1 88.69 130 HIS B C 1
ATOM 2530 O O . HIS B 1 130 ? 21.891 21.328 0.328 1 88.69 130 HIS B O 1
ATOM 2536 N N . PHE B 1 131 ? 20.75 19.875 -0.868 1 89.88 131 PHE B N 1
ATOM 2537 C CA . PHE B 1 131 ? 19.656 19.812 0.106 1 89.88 131 PHE B CA 1
ATOM 2538 C C . PHE B 1 131 ? 19.969 18.812 1.202 1 89.88 131 PHE B C 1
ATOM 2540 O O . PHE B 1 131 ? 19.734 19.062 2.383 1 89.88 131 PHE B O 1
ATOM 2547 N N . LYS B 1 132 ? 20.547 17.734 0.806 1 91.56 132 LYS B N 1
ATOM 2548 C CA . LYS B 1 132 ? 20.828 16.656 1.738 1 91.56 132 LYS B CA 1
ATOM 2549 C C . LYS B 1 132 ? 21.797 17.094 2.826 1 91.56 132 LYS B C 1
ATOM 2551 O O . LYS B 1 132 ? 21.688 16.672 3.979 1 91.56 132 LYS B O 1
ATOM 2556 N N . GLU B 1 133 ? 22.641 17.969 2.451 1 91 133 GLU B N 1
ATOM 2557 C CA . GLU B 1 133 ? 23.672 18.422 3.381 1 91 133 GLU B CA 1
ATOM 2558 C C . GLU B 1 133 ? 23.078 19.234 4.523 1 91 133 GLU B C 1
ATOM 2560 O O . GLU B 1 133 ? 23.703 19.406 5.566 1 91 133 GLU B O 1
ATOM 2565 N N . ASN B 1 134 ? 21.906 19.75 4.328 1 92 134 ASN B N 1
ATOM 2566 C CA . ASN B 1 134 ? 21.266 20.594 5.332 1 92 134 ASN B CA 1
ATOM 2567 C C . ASN B 1 134 ? 20.328 19.781 6.219 1 92 134 ASN B C 1
ATOM 2569 O O . ASN B 1 134 ? 19.609 20.344 7.051 1 92 134 ASN B O 1
ATOM 2573 N N . ILE B 1 135 ? 20.344 18.438 6.043 1 93.75 135 ILE B N 1
ATOM 2574 C CA . ILE B 1 135 ? 19.5 17.547 6.828 1 93.75 135 ILE B CA 1
ATOM 2575 C C . ILE B 1 135 ? 20.359 16.766 7.82 1 93.75 135 ILE B C 1
ATOM 2577 O O . ILE B 1 135 ? 21.344 16.125 7.434 1 93.75 135 ILE B O 1
ATOM 2581 N N . ILE B 1 136 ? 19.984 16.844 9.039 1 90.88 136 ILE B N 1
ATOM 2582 C CA . ILE B 1 136 ? 20.734 16.156 10.086 1 90.88 136 ILE B CA 1
ATOM 2583 C C . ILE B 1 136 ? 19.812 15.156 10.797 1 90.88 136 ILE B C 1
ATOM 2585 O O . ILE B 1 136 ? 18.719 15.516 11.242 1 90.88 136 ILE B O 1
ATOM 2589 N N . SER B 1 137 ? 20.188 13.961 10.867 1 90.31 137 SER B N 1
ATOM 2590 C CA . SER B 1 137 ? 19.453 12.922 11.586 1 90.31 137 SER B CA 1
ATOM 2591 C C . SER B 1 137 ? 19.75 12.969 13.078 1 90.31 137 SER B C 1
ATOM 2593 O O . SER B 1 137 ? 20.906 13.062 13.484 1 90.31 137 SER B O 1
ATOM 2595 N N . ILE B 1 138 ? 18.656 12.914 13.805 1 85.19 138 ILE B N 1
ATOM 2596 C CA . ILE B 1 138 ? 18.828 12.969 15.25 1 85.19 138 ILE B CA 1
ATOM 2597 C C . ILE B 1 138 ? 18.375 11.648 15.875 1 85.19 138 ILE B C 1
ATOM 2599 O O . ILE B 1 138 ? 17.375 11.062 15.438 1 85.19 138 ILE B O 1
ATOM 2603 N N . ASP B 1 139 ? 19.25 11.242 16.734 1 74.88 139 ASP B N 1
ATOM 2604 C CA . ASP B 1 139 ? 18.844 10.07 17.516 1 74.88 139 ASP B CA 1
ATOM 2605 C C . ASP B 1 139 ? 17.844 10.438 18.594 1 74.88 139 ASP B C 1
ATOM 2607 O O . ASP B 1 139 ? 17.953 11.484 19.234 1 74.88 139 ASP B O 1
ATOM 2611 N N . GLU B 1 140 ? 16.766 9.75 18.672 1 63.62 140 GLU B N 1
ATOM 2612 C CA . GLU B 1 140 ? 15.703 10.039 19.625 1 63.62 140 GLU B CA 1
ATOM 2613 C C . GLU B 1 140 ? 16.281 10.305 21.016 1 63.62 140 GLU B C 1
ATOM 2615 O O . GLU B 1 140 ? 15.719 11.078 21.797 1 63.62 140 GLU B O 1
ATOM 2620 N N . LYS B 1 141 ? 17.344 9.516 21.359 1 59.03 141 LYS B N 1
ATOM 2621 C CA . LYS B 1 141 ? 17.953 9.57 22.672 1 59.03 141 LYS B CA 1
ATOM 2622 C C . LYS B 1 141 ? 18.688 10.891 22.891 1 59.03 141 LYS B C 1
ATOM 2624 O O . LYS B 1 141 ? 19.078 11.211 24.016 1 59.03 141 LYS B O 1
ATOM 2629 N N . MET B 1 142 ? 18.875 11.492 21.922 1 55.88 142 MET B N 1
ATOM 2630 C CA . MET B 1 142 ? 19.703 12.68 22.094 1 55.88 142 MET B CA 1
ATOM 2631 C C . MET B 1 142 ? 18.891 13.836 22.641 1 55.88 142 MET B C 1
ATOM 2633 O O . MET B 1 142 ? 18.141 14.477 21.922 1 55.88 142 MET B O 1
ATOM 2637 N N . ASN B 1 143 ? 18.422 13.797 23.703 1 53.75 143 ASN B N 1
ATOM 2638 C CA . ASN B 1 143 ? 17.719 14.719 24.578 1 53.75 143 ASN B CA 1
ATOM 2639 C C . ASN B 1 143 ? 18.188 16.156 24.359 1 53.75 143 ASN B C 1
ATOM 2641 O O . ASN B 1 143 ? 17.406 17.094 24.547 1 53.75 143 ASN B O 1
ATOM 2645 N N . GLN B 1 144 ? 19.484 16.484 24.297 1 54.62 144 GLN B N 1
ATOM 2646 C CA . GLN B 1 144 ? 19.906 17.859 24.469 1 54.62 144 GLN B CA 1
ATOM 2647 C C . GLN B 1 144 ? 20.047 18.547 23.109 1 54.62 144 GLN B C 1
ATOM 2649 O O . GLN B 1 144 ? 21.172 18.688 22.594 1 54.62 144 GLN B O 1
ATOM 2654 N N . LEU B 1 145 ? 19.016 18.422 22.312 1 55.97 145 LEU B N 1
ATOM 2655 C CA . LEU B 1 145 ? 19.141 19.188 21.078 1 55.97 145 LEU B CA 1
ATOM 2656 C C . LEU B 1 145 ? 19.25 20.672 21.375 1 55.97 145 LEU B C 1
ATOM 2658 O O . LEU B 1 145 ? 18.391 21.234 22.062 1 55.97 145 LEU B O 1
ATOM 2662 N N . LYS B 1 146 ? 20.391 21.141 21.625 1 54.03 146 LYS B N 1
ATOM 2663 C CA . LYS B 1 146 ? 20.703 22.562 21.719 1 54.03 146 LYS B CA 1
ATOM 2664 C C . LYS B 1 146 ? 20.453 23.281 20.406 1 54.03 146 LYS B C 1
ATOM 2666 O O . LYS B 1 146 ? 21 24.375 20.172 1 54.03 146 LYS B O 1
ATOM 2671 N N . TYR B 1 147 ? 19.562 22.688 19.516 1 54.28 147 TYR B N 1
ATOM 2672 C CA . TYR B 1 147 ? 19.609 23.266 18.172 1 54.28 147 TYR B CA 1
ATOM 2673 C C . TYR B 1 147 ? 18.594 24.406 18.031 1 54.28 147 TYR B C 1
ATOM 2675 O O . TYR B 1 147 ? 17.391 24.156 17.922 1 54.28 147 TYR B O 1
ATOM 2683 N N . ASN B 1 148 ? 18.891 25.547 18.547 1 59.56 148 ASN B N 1
ATOM 2684 C CA . ASN B 1 148 ? 18.062 26.75 18.531 1 59.56 148 ASN B CA 1
ATOM 2685 C C . ASN B 1 148 ? 17.922 27.312 17.125 1 59.56 148 ASN B C 1
ATOM 2687 O O . ASN B 1 148 ? 17.172 28.266 16.891 1 59.56 148 ASN B O 1
ATOM 2691 N N . LYS B 1 149 ? 18.594 26.641 16.062 1 75.19 149 LYS B N 1
ATOM 2692 C CA . LYS B 1 149 ? 18.531 27.359 14.789 1 75.19 149 LYS B CA 1
ATOM 2693 C C . LYS B 1 149 ? 18.031 26.469 13.664 1 75.19 149 LYS B C 1
ATOM 2695 O O . LYS B 1 149 ? 18.406 26.641 12.508 1 75.19 149 LYS B O 1
ATOM 2700 N N . GLY B 1 150 ? 16.875 25.703 13.914 1 88.94 150 GLY B N 1
ATOM 2701 C CA . GLY B 1 150 ? 16.391 24.938 12.766 1 88.94 150 GLY B CA 1
ATOM 2702 C C . GLY B 1 150 ? 15.008 24.344 12.977 1 88.94 150 GLY B C 1
ATOM 2703 O O . GLY B 1 150 ? 14.289 24.75 13.898 1 88.94 150 GLY B O 1
ATOM 2704 N N . LEU B 1 151 ? 14.602 23.609 12.008 1 93.5 151 LEU B N 1
ATOM 2705 C CA . LEU B 1 151 ? 13.305 22.953 12.039 1 93.5 151 LEU B CA 1
ATOM 2706 C C . LEU B 1 151 ? 13.453 21.453 12.328 1 93.5 151 LEU B C 1
ATOM 2708 O O . LEU B 1 151 ? 14.305 20.797 11.727 1 93.5 151 LEU B O 1
ATOM 2712 N N . LEU B 1 152 ? 12.688 21.062 13.32 1 93.56 152 LEU B N 1
ATOM 2713 C CA . LEU B 1 152 ? 12.672 19.641 13.672 1 93.56 152 LEU B CA 1
ATOM 2714 C C . LEU B 1 152 ? 11.461 18.953 13.07 1 93.56 152 LEU B C 1
ATOM 2716 O O . LEU B 1 152 ? 10.328 19.422 13.219 1 93.56 152 LEU B O 1
ATOM 2720 N N . ILE B 1 153 ? 11.711 17.859 12.414 1 95.31 153 ILE B N 1
ATOM 2721 C CA . ILE B 1 153 ? 10.625 17.078 11.82 1 95.31 153 ILE B CA 1
ATOM 2722 C C . ILE B 1 153 ? 10.438 15.789 12.609 1 95.31 153 ILE B C 1
ATOM 2724 O O . ILE B 1 153 ? 11.391 15.055 12.852 1 95.31 153 ILE B O 1
ATOM 2728 N N . VAL B 1 154 ? 9.203 15.578 12.945 1 94.12 154 VAL B N 1
ATOM 2729 C CA . VAL B 1 154 ? 8.828 14.344 13.625 1 94.12 154 VAL B CA 1
ATOM 2730 C C . VAL B 1 154 ? 7.684 13.664 12.867 1 94.12 154 VAL B C 1
ATOM 2732 O O . VAL B 1 154 ? 7.129 14.234 11.93 1 94.12 154 VAL B O 1
ATOM 2735 N N . SER B 1 155 ? 7.32 12.391 13.328 1 93.75 155 SER B N 1
ATOM 2736 C CA . SER B 1 155 ? 6.332 11.625 12.57 1 93.75 155 SER B CA 1
ATOM 2737 C C . SER B 1 155 ? 5.172 11.188 13.461 1 93.75 155 SER B C 1
ATOM 2739 O O . SER B 1 155 ? 4.516 10.188 13.188 1 93.75 155 SER B O 1
ATOM 2741 N N . ASN B 1 156 ? 5.035 11.828 14.57 1 92.25 156 ASN B N 1
ATOM 2742 C CA . ASN B 1 156 ? 3.898 11.547 15.438 1 92.25 156 ASN B CA 1
ATOM 2743 C C . ASN B 1 156 ? 3.586 12.727 16.359 1 92.25 156 ASN B C 1
ATOM 2745 O O . ASN B 1 156 ? 4.441 13.586 16.594 1 92.25 156 ASN B O 1
ATOM 2749 N N . ASP B 1 157 ? 2.375 12.664 16.891 1 91.31 157 ASP B N 1
ATOM 2750 C CA . ASP B 1 157 ? 1.896 13.797 17.688 1 91.31 157 ASP B CA 1
ATOM 2751 C C . ASP B 1 157 ? 2.582 13.836 19.047 1 91.31 157 ASP B C 1
ATOM 2753 O O . ASP B 1 157 ? 2.82 14.922 19.594 1 91.31 157 ASP B O 1
ATOM 2757 N N . ARG B 1 158 ? 2.846 12.727 19.531 1 91.31 158 ARG B N 1
ATOM 2758 C CA . ARG B 1 158 ? 3.5 12.68 20.844 1 91.31 158 ARG B CA 1
ATOM 2759 C C . ARG B 1 158 ? 4.844 13.398 20.812 1 91.31 158 ARG B C 1
ATOM 2761 O O . ARG B 1 158 ? 5.125 14.25 21.656 1 91.31 158 ARG B O 1
ATOM 2768 N N . ASP B 1 159 ? 5.676 13.102 19.859 1 91.31 159 ASP B N 1
ATOM 2769 C CA . ASP B 1 159 ? 6.977 13.75 19.719 1 91.31 159 ASP B CA 1
ATOM 2770 C C . ASP B 1 159 ? 6.812 15.234 19.375 1 91.31 159 ASP B C 1
ATOM 2772 O O . ASP B 1 159 ? 7.578 16.078 19.859 1 91.31 159 ASP B O 1
ATOM 2776 N N . TYR B 1 160 ? 5.836 15.477 18.578 1 92.94 160 TYR B N 1
ATOM 2777 C CA . TYR B 1 160 ? 5.566 16.875 18.25 1 92.94 160 TYR B CA 1
ATOM 2778 C C . TYR B 1 160 ? 5.316 17.688 19.5 1 92.94 160 TYR B C 1
ATOM 2780 O O . TYR B 1 160 ? 5.953 18.719 19.719 1 92.94 160 TYR B O 1
ATOM 2788 N N . GLU B 1 161 ? 4.422 17.203 20.328 1 92.81 161 GLU B N 1
ATOM 2789 C CA . GLU B 1 161 ? 4.07 17.906 21.562 1 92.81 161 GLU B CA 1
ATOM 2790 C C . GLU B 1 161 ? 5.266 18 22.5 1 92.81 161 GLU B C 1
ATOM 2792 O O . GLU B 1 161 ? 5.504 19.062 23.094 1 92.81 161 GLU B O 1
ATOM 2797 N N . LYS B 1 162 ? 5.973 16.953 22.578 1 90.94 162 LYS B N 1
ATOM 2798 C CA . LYS B 1 162 ? 7.145 16.906 23.438 1 90.94 162 LYS B CA 1
ATOM 2799 C C . LYS B 1 162 ? 8.164 17.984 23.047 1 90.94 162 LYS B C 1
ATOM 2801 O O . LYS B 1 162 ? 8.547 18.812 23.875 1 90.94 162 LYS B O 1
ATOM 2806 N N . TYR B 1 163 ? 8.531 18.094 21.812 1 90.44 163 TYR B N 1
ATOM 2807 C CA . TYR B 1 163 ? 9.594 19 21.359 1 90.44 163 TYR B CA 1
ATOM 2808 C C . TYR B 1 163 ? 9.086 20.422 21.266 1 90.44 163 TYR B C 1
ATOM 2810 O O . TYR B 1 163 ? 9.836 21.375 21.5 1 90.44 163 TYR B O 1
ATOM 2818 N N . GLN B 1 164 ? 7.844 20.5 20.969 1 90.88 164 GLN B N 1
ATOM 2819 C CA . GLN B 1 164 ? 7.246 21.828 21 1 90.88 164 GLN B CA 1
ATOM 2820 C C . GLN B 1 164 ? 7.27 22.422 22.406 1 90.88 164 GLN B C 1
ATOM 2822 O O . GLN B 1 164 ? 7.59 23.594 22.578 1 90.88 164 GLN B O 1
ATOM 2827 N N . SER B 1 165 ? 6.973 21.594 23.375 1 91.06 165 SER B N 1
ATOM 2828 C CA . SER B 1 165 ? 6.957 22.047 24.766 1 91.06 165 SER B CA 1
ATOM 2829 C C . SER B 1 165 ? 8.352 22.422 25.234 1 91.06 165 SER B C 1
ATOM 2831 O O . SER B 1 165 ? 8.508 23.25 26.125 1 91.06 165 SER B O 1
ATOM 2833 N N . LEU B 1 166 ? 9.344 21.859 24.594 1 87.94 166 LEU B N 1
ATOM 2834 C CA . LEU B 1 166 ? 10.734 22.141 24.938 1 87.94 166 LEU B CA 1
ATOM 2835 C C . LEU B 1 166 ? 11.234 23.375 24.219 1 87.94 166 LEU B C 1
ATOM 2837 O O . LEU B 1 166 ? 12.391 23.766 24.391 1 87.94 166 LEU B O 1
ATOM 2841 N N . GLY B 1 167 ? 10.352 24.047 23.328 1 87.06 167 GLY B N 1
ATOM 2842 C CA . GLY B 1 167 ? 10.664 25.312 22.688 1 87.06 167 GLY B CA 1
ATOM 2843 C C . GLY B 1 167 ? 11.219 25.156 21.297 1 87.06 167 GLY B C 1
ATOM 2844 O O . GLY B 1 167 ? 11.656 26.141 20.688 1 87.06 167 GLY B O 1
ATOM 2845 N N . TYR B 1 168 ? 11.156 23.969 20.766 1 88.06 168 TYR B N 1
ATOM 2846 C CA . TYR B 1 168 ? 11.672 23.734 19.422 1 88.06 168 TYR B CA 1
ATOM 2847 C C . TYR B 1 168 ? 10.648 24.156 18.359 1 88.06 168 TYR B C 1
ATOM 2849 O O . TYR B 1 168 ? 9.445 24.062 18.594 1 88.06 168 TYR B O 1
ATOM 2857 N N . ARG B 1 169 ? 11.188 24.656 17.312 1 91.56 169 ARG B N 1
ATOM 2858 C CA . ARG B 1 169 ? 10.367 24.719 16.109 1 91.56 169 ARG B CA 1
ATOM 2859 C C . ARG B 1 169 ? 10.195 23.328 15.492 1 91.56 169 ARG B C 1
ATOM 2861 O O . ARG B 1 169 ? 11.148 22.75 14.969 1 91.56 169 ARG B O 1
ATOM 2868 N N . VAL B 1 170 ? 8.992 22.781 15.555 1 93.56 170 VAL B N 1
ATOM 2869 C CA . VAL B 1 170 ? 8.805 21.375 15.203 1 93.56 170 VAL B CA 1
ATOM 2870 C C . VAL B 1 170 ? 7.609 21.234 14.266 1 93.56 170 VAL B C 1
ATOM 2872 O O . VAL B 1 170 ? 6.629 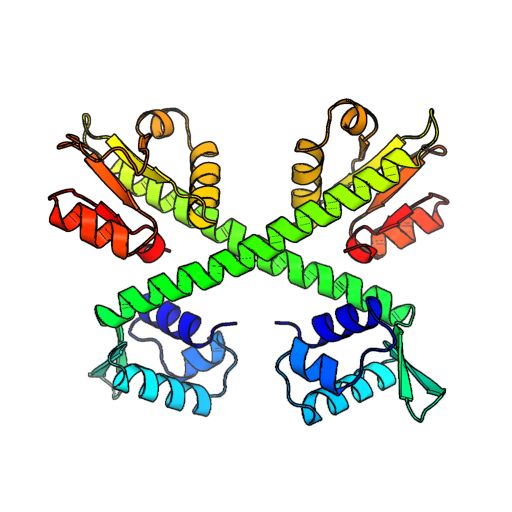21.969 14.383 1 93.56 170 VAL B O 1
ATOM 2875 N N . MET B 1 171 ? 7.738 20.312 13.391 1 94.88 171 MET B N 1
ATOM 2876 C CA . MET B 1 171 ? 6.656 19.969 12.469 1 94.88 171 MET B CA 1
ATOM 2877 C C . MET B 1 171 ? 6.375 18.484 12.477 1 94.88 171 MET B C 1
ATOM 2879 O O . MET B 1 171 ? 7.305 17.672 12.461 1 94.88 171 MET B O 1
ATOM 2883 N N . ASN B 1 172 ? 5.121 18.156 12.578 1 95.31 172 ASN B N 1
ATOM 2884 C CA . ASN B 1 172 ? 4.688 16.781 12.344 1 95.31 172 ASN B CA 1
ATOM 2885 C C . ASN B 1 172 ? 4.434 16.516 10.867 1 95.31 172 ASN B C 1
ATOM 2887 O O . ASN B 1 172 ? 3.463 17.016 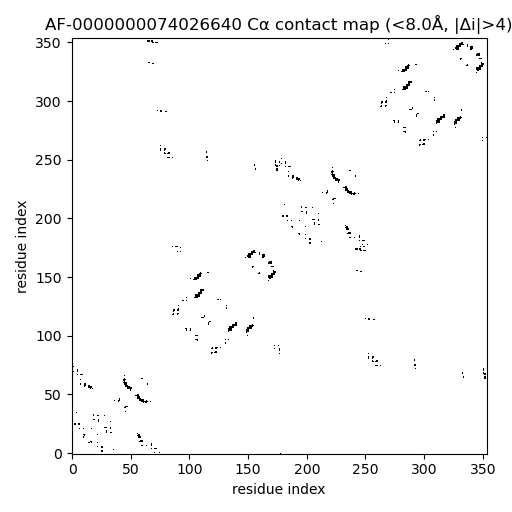10.297 1 95.31 172 ASN B O 1
ATOM 2891 N N . ILE B 1 173 ? 5.266 15.688 10.289 1 96.56 173 ILE B N 1
ATOM 2892 C CA . ILE B 1 173 ? 5.227 15.492 8.844 1 96.56 173 ILE B CA 1
ATOM 2893 C C . ILE B 1 173 ? 3.893 14.859 8.445 1 96.56 173 ILE B C 1
ATOM 2895 O O . ILE B 1 173 ? 3.402 15.086 7.34 1 96.56 173 ILE B O 1
ATOM 2899 N N . LEU B 1 174 ? 3.238 14.07 9.289 1 96.31 174 LEU B N 1
ATOM 2900 C CA . LEU B 1 174 ? 1.979 13.391 9 1 96.31 174 LEU B CA 1
ATOM 2901 C C . LEU B 1 174 ? 0.871 14.406 8.719 1 96.31 174 LEU B C 1
ATOM 2903 O O . LEU B 1 174 ? -0.061 14.117 7.965 1 96.31 174 LEU B O 1
ATOM 2907 N N . GLU B 1 175 ? 1.025 15.578 9.297 1 92.62 175 GLU B N 1
ATOM 2908 C CA . GLU B 1 175 ? 0.018 16.625 9.109 1 92.62 175 GLU B CA 1
ATOM 2909 C C . GLU B 1 175 ? 0.077 17.203 7.695 1 92.62 175 GLU B C 1
ATOM 2911 O O . GLU B 1 175 ? -0.86 17.859 7.254 1 92.62 175 GLU B O 1
ATOM 2916 N N . LYS B 1 176 ? 1.186 16.922 7.078 1 92.25 176 LYS B N 1
ATOM 2917 C CA . LYS B 1 176 ? 1.383 17.469 5.742 1 92.25 176 LYS B CA 1
ATOM 2918 C C . LYS B 1 176 ? 1.095 16.422 4.668 1 92.25 176 LYS B C 1
ATOM 2920 O O . LYS B 1 176 ? 1.17 16.719 3.473 1 92.25 176 LYS B O 1
ATOM 2925 N N . LEU B 1 177 ? 0.831 15.273 5.18 1 91.88 177 LEU B N 1
ATOM 2926 C CA . LEU B 1 177 ? 0.593 14.18 4.242 1 91.88 177 LEU B CA 1
ATOM 2927 C C . LEU B 1 177 ? -0.901 13.961 4.027 1 91.88 177 LEU B C 1
ATOM 2929 O O . LEU B 1 177 ? -1.706 14.227 4.926 1 91.88 177 LEU B O 1
#

Nearest PDB structures (foldseek):
  5x7z-assembly1_A-2  TM=8.262E-01  e=1.099E-03  Mycobacterium tuberculosis H37Rv
  4rgu-assembly1_A-2  TM=6.817E-01  e=3.006E-04  Acinetobacter baylyi ADP1
  3e6m-assembly4_H  TM=8.328E-01  e=2.949E-03  Ruegeria pomeroyi
  3eco-assembly1_A  TM=6.983E-01  e=1.591E-03  Staphylococcus aureus subsp. aureus Mu50
  3cjn-assembly1_A-2  TM=8.148E-01  e=1.561E-02  Ruegeria pomeroyi DSS-3

Secondary structure (DSSP, 8-state):
--HHHHHHHHHHH-TT--HHHHHHHHT--HHHHHHHHHHHHHTTSEEEEEETTTEEEEEE-HHHHHHHHHHHHHHHHHHHHHHHHHHHHHHHHHHHHHHHS-TT-EEEEE--SSHHHHHHHHHHHTS-HHHHTTEEEE-TT------TTEEEEESSHHHHHHHHHTT--EEEGGGG-/--HHHHHHHHHHH-TT--HHHHHHHHT--HHHHHHHHHHHHHTTSEEEEEETTTEEEEEE-HHHHHHHHHHHHHHHHHHHHHHHHHHHHHHHHHHHHHHHS-TT-EEEEE--SSHHHHHHHHHHHTS-HHHHTTEEEE-TT------TTEEEEESSHHHHHHHHHTT--EEEGGGG-

Organism: NCBI:txid312168

InterPro domains:
  IPR036388 Winged helix-like DNA-binding domain superfamily [G3DSA:1.10.10.10] (2-123)
  IPR036390 Winged helix DNA-binding domain superfamily [SSF46785] (4-102)

Sequence (354 aa):
MDKEYIILEKINENQNISQRQLAQKTGLSLGSINILLKKMIKEGLIKVENIPANRVAYMLTPKGMVEKANKTYTYIKHHYTVIHETKEKIKNVLYNQLEELQDEEKLYIVFKDDEISQLTKTSITELELHFKENIISIDEKMNQLKYNKGLLIVSNDRDYEKYQSLGYRVMNILEKLMDKEYIILEKINENQNISQRQLAQKTGLSLGSINILLKKMIKEGLIKVENIPANRVAYMLTPKGMVEKANKTYTYIKHHYTVIHETKEKIKNVLYNQLEELQDEEKLYIVFKDDEISQLTKTSITELELHFKENIISIDEKMNQLKYNKGLLIVSNDRDYEKYQSLGYRVMNILEKL

pLDDT: mean 91.48, std 9.37, range [53.06, 98.31]

Foldseek 3Di:
DPLLLLVLVVLAVPQQQDLVNSCVVSVHDSVVSVVSVVVCVVVVQKDWDADPPRGITIDGDPVVVVVSVVVVVVVVVVVVVVLVVLLVLLLVVLVVQLVPADPPEAEEEEADPDDNSVSNVVSLVPDDPVSNVRYDYDYPPPPPCPRPRYEYEYADDVVVVVVVVVVHRYDHVVVSD/DPLLLLVLVVLAVPFQQDLVNSCVSSVHDSVVSVVSVVVCVVVVQKDWDADPPRGITIDGDPVVVVVSVVVVVVVVVVVVVVLVVLLVLLLVVLVVQLVPADPPEAEEEEADPDDNSVSNVVSLVPDDPVSNVRYDYDYPPPPPCPRQRYEYEYADDVVVVVVVVVVHRYDHVVVSD

Solvent-accessible surface area (backbone atoms only — not comparable to full-atom values): 19296 Å² total; per-residue (Å²): 112,66,63,67,44,52,50,47,51,49,32,67,74,33,37,68,58,46,66,64,55,49,14,66,74,70,69,46,51,58,68,54,44,52,52,51,50,52,50,35,36,73,72,49,26,37,45,78,41,85,41,80,89,88,35,58,33,39,38,66,30,75,61,22,48,52,50,41,24,53,42,46,48,53,50,50,40,53,33,44,48,53,50,52,50,48,30,50,49,49,36,51,53,52,49,55,52,58,69,68,45,52,97,82,33,37,39,34,33,52,60,58,101,47,62,66,37,50,41,47,53,56,27,50,71,71,47,57,67,81,58,47,72,38,52,44,81,37,59,76,81,58,74,79,70,77,69,86,51,42,42,34,38,31,79,40,68,68,60,33,53,54,41,40,73,74,69,46,51,62,41,42,53,44,72,77,101,112,68,62,66,46,53,50,48,50,49,32,68,75,34,37,68,56,46,66,65,57,50,14,65,75,69,71,45,51,59,69,54,45,53,52,50,50,51,50,36,37,71,71,50,26,37,44,77,41,84,41,80,89,87,34,58,32,38,38,66,30,76,59,21,48,52,49,40,25,54,42,47,47,53,50,49,41,52,32,43,48,52,49,52,52,48,30,52,50,49,38,50,51,51,50,55,53,59,70,68,44,53,96,83,34,38,38,34,34,51,59,58,100,44,63,66,37,51,41,48,54,56,28,50,69,70,46,58,67,82,58,46,73,41,50,42,82,38,60,75,82,58,74,79,72,79,67,84,51,42,43,35,41,29,80,40,66,67,59,33,53,54,43,39,73,74,70,45,51,62,42,43,53,44,71,76,101

Radius of gyration: 25.01 Å; Cα contacts (8 Å, |Δi|>4): 457; chains: 2; bounding box: 55×67×55 Å